Protein AF-A0A416HQ10-F1 (afdb_monomer_lite)

Sequence (194 aa):
MRHQTGGRAPIIKNISVIDAQGNVYEATWPKRARGLVKNGRARFVNETTICLACPPDITEGEFMNVKDILNQTSQKEPVQETAAAGTDAEPDMSYIIRKIDQIMDDSRYIRDALGQLEHAEGDTAMAISNVVENRERTNQCMIALLQKMLEATKPQTKDTGVTKLEIIQNLLSSSDMDDEYKCEILTQVIQRIL

Radius of gyration: 34.07 Å; chains: 1; bounding box: 64×83×87 Å

Foldseek 3Di:
DDDPPPPDDPFDLQAWEAEPVGDTAGRHTPVVQVVCVVVVQWDDPDPRYIYGPDDDPDGPVVPPPPPPVPPPPDDDDDDPPPPPDDDPDDQDPVNVVVVVVVVVVPCVVVVVLVVVCVVDDDPSVVVSVVVVVVVVVVVVVVVVVVVVVVVVPPPPPPPPVVVVVVVLVVVLVPDPDDPVVSVVVVVVVVVVVD

Structure (mmCIF, N/CA/C/O backbone):
data_AF-A0A416HQ10-F1
#
_entry.id   AF-A0A416HQ10-F1
#
loop_
_atom_site.group_PDB
_atom_site.id
_atom_site.type_symbol
_atom_site.label_atom_id
_atom_site.label_alt_id
_atom_site.label_comp_id
_atom_site.label_asym_id
_atom_site.label_entity_id
_atom_site.label_seq_id
_atom_site.pdbx_PDB_ins_code
_atom_site.Cartn_x
_atom_site.Cartn_y
_atom_site.Cartn_z
_atom_site.occupancy
_atom_site.B_iso_or_equiv
_atom_site.auth_seq_id
_atom_site.auth_comp_id
_atom_site.auth_asym_id
_atom_site.auth_atom_id
_atom_site.pdbx_PDB_model_num
ATOM 1 N N . MET A 1 1 ? -12.191 58.114 -27.899 1.00 39.88 1 MET A N 1
ATOM 2 C CA . MET A 1 1 ? -12.257 56.732 -27.378 1.00 39.88 1 MET A CA 1
ATOM 3 C C . MET A 1 1 ? -11.877 55.783 -28.508 1.00 39.88 1 MET A C 1
ATOM 5 O O . MET A 1 1 ? -12.549 55.800 -29.528 1.00 39.88 1 MET A O 1
ATOM 9 N N . ARG A 1 2 ? -10.763 55.046 -28.402 1.00 35.62 2 ARG A N 1
ATOM 10 C CA . ARG A 1 2 ? -10.362 54.031 -29.394 1.00 35.62 2 ARG A CA 1
ATOM 11 C C . ARG A 1 2 ? -10.353 52.672 -28.701 1.00 35.62 2 ARG A C 1
ATOM 13 O O . ARG A 1 2 ? -9.466 52.400 -27.899 1.00 35.62 2 ARG A O 1
ATOM 20 N N . HIS A 1 3 ? -11.362 51.855 -28.986 1.00 40.62 3 HIS A N 1
ATOM 21 C CA . HIS A 1 3 ? -11.390 50.454 -28.587 1.00 40.62 3 HIS A CA 1
ATOM 22 C C . HIS A 1 3 ? -10.394 49.690 -29.461 1.00 40.62 3 HIS A C 1
ATOM 24 O O . HIS A 1 3 ? -10.613 49.522 -30.657 1.00 40.62 3 HIS A O 1
ATOM 30 N N . GLN A 1 4 ? -9.278 49.261 -28.873 1.00 48.88 4 GLN A N 1
ATOM 31 C CA . GLN A 1 4 ? -8.389 48.289 -29.500 1.00 48.88 4 GLN A CA 1
ATOM 32 C C . GLN A 1 4 ? -8.986 46.902 -29.262 1.00 48.88 4 GLN A C 1
ATOM 34 O O . GLN A 1 4 ? -8.818 46.306 -28.200 1.00 48.88 4 GLN A O 1
ATOM 39 N N . THR A 1 5 ? -9.723 46.393 -30.244 1.00 47.44 5 THR A N 1
ATOM 40 C CA . THR A 1 5 ? -10.061 44.972 -30.335 1.00 47.44 5 THR A CA 1
ATOM 41 C C . THR A 1 5 ? -8.783 44.209 -30.663 1.00 47.44 5 THR A C 1
ATOM 43 O O . THR A 1 5 ? -8.404 44.077 -31.825 1.00 47.44 5 THR A O 1
ATOM 46 N N . GLY A 1 6 ? -8.079 43.754 -29.625 1.00 43.66 6 GLY A N 1
ATOM 47 C CA . GLY A 1 6 ? -6.928 42.871 -29.765 1.00 43.66 6 GLY A CA 1
ATOM 48 C C . GLY A 1 6 ? -7.372 41.526 -30.331 1.00 43.66 6 GLY A C 1
ATOM 49 O O . GLY A 1 6 ? -7.834 40.661 -29.588 1.00 43.66 6 GLY A O 1
ATOM 50 N N . GLY A 1 7 ? -7.249 41.360 -31.650 1.00 48.91 7 GLY A N 1
ATOM 51 C CA . GLY A 1 7 ? -7.373 40.070 -32.318 1.00 48.91 7 GLY A CA 1
ATOM 52 C C . GLY A 1 7 ? -6.387 39.090 -31.688 1.00 48.91 7 GLY A C 1
ATOM 53 O O . GLY A 1 7 ? -5.173 39.279 -31.750 1.00 48.91 7 GLY A O 1
ATOM 54 N N . ARG A 1 8 ? -6.912 38.077 -31.000 1.00 56.25 8 ARG A N 1
ATOM 55 C CA . ARG A 1 8 ? -6.111 37.071 -30.305 1.00 56.25 8 ARG A CA 1
ATOM 56 C C . ARG A 1 8 ? -5.427 36.214 -31.368 1.00 56.25 8 ARG A C 1
ATOM 58 O O . ARG A 1 8 ? -6.110 35.488 -32.083 1.00 56.25 8 ARG A O 1
ATOM 65 N N . ALA A 1 9 ? -4.102 36.323 -31.480 1.00 55.91 9 ALA A N 1
ATOM 66 C CA . ALA A 1 9 ? -3.303 35.454 -32.341 1.00 55.91 9 ALA A CA 1
ATOM 67 C C . ALA A 1 9 ? -3.676 33.974 -32.102 1.00 55.91 9 ALA A C 1
ATOM 69 O O . ALA A 1 9 ? -3.983 33.620 -30.952 1.00 55.91 9 ALA A O 1
ATOM 70 N N . PRO A 1 10 ? -3.663 33.116 -33.144 1.00 59.81 10 PRO A N 1
ATOM 71 C CA . PRO A 1 10 ? -3.944 31.696 -32.993 1.00 59.81 10 PRO A CA 1
ATOM 72 C C . PRO A 1 10 ? -3.062 31.131 -31.886 1.00 59.81 10 PRO A C 1
ATOM 74 O O . PRO A 1 10 ? -1.840 31.288 -31.903 1.00 59.81 10 PRO A O 1
ATOM 77 N N . ILE A 1 11 ? -3.681 30.512 -30.885 1.00 65.44 11 ILE A N 1
ATOM 78 C CA . ILE A 1 11 ? -2.917 29.759 -29.900 1.00 65.44 11 ILE A CA 1
ATOM 79 C C . ILE A 1 11 ? -2.324 28.600 -30.707 1.00 65.44 11 ILE A C 1
ATOM 81 O O . ILE A 1 11 ? -3.090 27.859 -31.322 1.00 65.44 11 ILE A O 1
ATOM 85 N N . ILE A 1 12 ? -0.990 28.486 -30.758 1.00 83.06 12 ILE A N 1
ATOM 86 C CA . ILE A 1 12 ? -0.241 27.398 -31.426 1.00 83.06 12 ILE A CA 1
ATOM 87 C C . ILE A 1 12 ? 0.523 26.554 -30.389 1.00 83.06 12 ILE A C 1
ATOM 89 O O . ILE A 1 12 ? 0.984 27.084 -29.373 1.00 83.06 12 ILE A O 1
ATOM 93 N N . LYS A 1 13 ? 0.599 25.232 -30.608 1.00 88.00 13 LYS A N 1
ATOM 94 C CA . LYS A 1 13 ? 1.417 24.306 -29.809 1.00 88.00 13 LYS A CA 1
ATOM 95 C C . LYS A 1 13 ? 2.873 24.522 -30.220 1.00 88.00 13 LYS A C 1
ATOM 97 O O . LYS A 1 13 ? 3.343 23.907 -31.168 1.00 88.00 13 LYS A O 1
ATOM 102 N N . ASN A 1 14 ? 3.552 25.463 -29.574 1.00 90.25 14 ASN A N 1
ATOM 103 C CA . ASN A 1 14 ? 4.909 25.878 -29.943 1.00 90.25 14 ASN A CA 1
ATOM 104 C C . ASN A 1 14 ? 5.935 25.691 -28.818 1.00 90.25 14 ASN A C 1
ATOM 106 O O . ASN A 1 14 ? 7.044 26.206 -28.929 1.00 90.25 14 ASN A O 1
ATOM 110 N N . ILE A 1 15 ? 5.568 24.996 -27.738 1.00 94.12 15 ILE A N 1
ATOM 111 C CA . ILE A 1 15 ? 6.514 24.603 -26.695 1.00 94.12 15 ILE A CA 1
ATOM 112 C C . ILE A 1 15 ? 6.856 23.129 -26.864 1.00 94.12 15 ILE A C 1
ATOM 114 O O . ILE A 1 15 ? 5.985 22.281 -26.682 1.00 94.12 15 ILE A O 1
ATOM 118 N N . SER A 1 16 ? 8.113 22.828 -27.165 1.00 93.88 16 SER A N 1
ATOM 119 C CA . SER A 1 16 ? 8.627 21.462 -27.221 1.00 93.88 16 SER A CA 1
ATOM 120 C C . SER A 1 16 ? 8.664 20.848 -25.823 1.00 93.88 16 SER A C 1
ATOM 122 O O . SER A 1 16 ? 9.021 21.512 -24.844 1.00 93.88 16 SER A O 1
ATOM 124 N N . VAL A 1 17 ? 8.284 19.577 -25.720 1.00 93.81 17 VAL A N 1
ATOM 125 C CA . VAL A 1 17 ? 8.272 18.832 -24.459 1.00 93.81 17 VAL A CA 1
ATOM 126 C C . VAL A 1 17 ? 9.245 17.673 -24.590 1.00 93.81 17 VAL A C 1
ATOM 128 O O . VAL A 1 17 ? 9.123 16.870 -25.509 1.00 93.81 17 VAL A O 1
ATOM 131 N N . ILE A 1 18 ? 10.211 17.612 -23.681 1.00 93.31 18 ILE A N 1
ATOM 132 C CA . ILE A 1 18 ? 11.201 16.538 -23.606 1.00 93.31 18 ILE A CA 1
ATOM 133 C C . ILE A 1 18 ? 11.244 15.951 -22.196 1.00 93.31 18 ILE A C 1
ATOM 135 O O . ILE A 1 18 ? 10.658 16.509 -21.267 1.00 93.31 18 ILE A O 1
ATOM 139 N N . ASP A 1 19 ? 11.961 14.856 -22.003 1.00 91.81 19 ASP A N 1
ATOM 140 C CA . ASP A 1 19 ? 12.306 14.342 -20.676 1.00 91.81 19 ASP A CA 1
ATOM 141 C C . ASP A 1 19 ? 13.818 14.373 -20.414 1.00 91.81 19 ASP A C 1
ATOM 143 O O . ASP A 1 19 ? 14.579 15.002 -21.151 1.00 91.81 19 ASP A O 1
ATOM 147 N N . ALA A 1 20 ? 14.248 13.787 -19.294 1.00 86.62 20 ALA A N 1
ATOM 148 C CA . ALA A 1 20 ? 15.655 13.747 -18.908 1.00 86.62 20 ALA A CA 1
ATOM 149 C C . ALA A 1 20 ? 16.486 12.759 -19.748 1.00 86.62 20 ALA A C 1
ATOM 151 O O . ALA A 1 20 ? 17.704 12.908 -19.803 1.00 86.62 20 ALA A O 1
ATOM 152 N N . GLN A 1 21 ? 15.842 11.780 -20.390 1.00 83.88 21 GLN A N 1
ATOM 153 C CA . GLN A 1 21 ? 16.472 10.802 -21.282 1.00 83.88 21 GLN A CA 1
ATOM 154 C C . GLN A 1 21 ? 16.580 11.327 -22.723 1.00 83.88 21 GLN A C 1
ATOM 156 O O . GLN A 1 21 ? 17.288 10.748 -23.540 1.00 83.88 21 GLN A O 1
ATOM 161 N N . GLY A 1 22 ? 15.923 12.452 -23.020 1.00 82.62 22 GLY A N 1
ATOM 162 C CA . GLY A 1 22 ? 15.931 13.093 -24.329 1.00 82.62 22 GLY A CA 1
ATOM 163 C C . GLY A 1 22 ? 14.786 12.651 -25.239 1.00 82.62 22 GLY A C 1
ATOM 164 O O . GLY A 1 22 ? 14.792 13.024 -26.412 1.00 82.62 22 GLY A O 1
ATOM 165 N N . ASN A 1 23 ? 13.793 11.909 -24.731 1.00 87.12 23 ASN A N 1
ATOM 166 C CA . ASN A 1 23 ? 12.621 11.557 -25.530 1.00 87.12 23 ASN A CA 1
ATOM 167 C C . ASN A 1 23 ? 11.785 12.810 -25.797 1.00 87.12 23 ASN A C 1
ATOM 169 O O . ASN A 1 23 ? 11.590 13.647 -24.910 1.00 87.12 23 ASN A O 1
ATOM 173 N N . VAL A 1 24 ? 11.296 12.936 -27.030 1.00 89.38 24 VAL A N 1
ATOM 174 C CA . VAL A 1 24 ? 10.515 14.087 -27.492 1.00 89.38 24 VAL A CA 1
ATOM 175 C C . VAL A 1 24 ? 9.038 13.714 -27.532 1.00 89.38 24 VAL A C 1
ATOM 177 O O . VAL A 1 24 ? 8.657 12.711 -28.127 1.00 89.38 24 VAL A O 1
ATOM 180 N N . TYR A 1 25 ? 8.212 14.558 -26.924 1.00 89.88 25 TYR A N 1
ATOM 181 C CA . TYR A 1 25 ? 6.761 14.404 -26.849 1.00 89.88 25 TYR A CA 1
ATOM 182 C C . TYR A 1 25 ? 6.056 15.431 -27.737 1.00 89.88 25 TYR A C 1
ATOM 184 O O . TYR A 1 25 ? 6.679 16.338 -28.301 1.00 89.88 25 TYR A O 1
ATOM 192 N N . GLU A 1 26 ? 4.729 15.324 -27.825 1.00 88.75 26 GLU A N 1
ATOM 193 C CA . GLU A 1 26 ? 3.927 16.305 -28.546 1.00 88.75 26 GLU A CA 1
ATOM 194 C C . GLU A 1 26 ? 4.128 17.717 -27.967 1.00 88.75 26 GLU A C 1
ATOM 196 O O . GLU A 1 26 ? 4.077 17.947 -26.751 1.00 88.75 26 GLU A O 1
ATOM 201 N N . ALA A 1 27 ? 4.331 18.691 -28.858 1.00 91.62 27 ALA A N 1
ATOM 202 C CA . ALA A 1 27 ? 4.428 20.086 -28.465 1.00 91.62 27 ALA A CA 1
ATOM 203 C C . ALA A 1 27 ? 3.171 20.523 -27.695 1.00 91.62 27 ALA A C 1
ATOM 205 O O . ALA A 1 27 ? 2.041 20.138 -27.998 1.00 91.62 27 ALA A O 1
ATOM 206 N N . THR A 1 28 ? 3.349 21.375 -26.689 1.00 93.50 28 THR A N 1
ATOM 207 C CA . THR A 1 28 ? 2.267 21.824 -25.815 1.00 93.50 28 THR A CA 1
ATOM 208 C C . THR A 1 28 ? 2.001 23.321 -25.931 1.00 93.50 28 THR A C 1
ATOM 210 O O . THR A 1 28 ? 2.737 24.091 -26.551 1.00 93.50 28 THR A O 1
ATOM 213 N N . TRP A 1 29 ? 0.899 23.756 -25.325 1.00 94.19 29 TRP A N 1
ATOM 214 C CA . TRP A 1 29 ? 0.494 25.157 -25.305 1.00 94.19 29 TRP A CA 1
ATOM 215 C C . TRP A 1 29 ? 1.325 25.959 -24.287 1.00 94.19 29 TRP A C 1
ATOM 217 O O . TRP A 1 29 ? 1.453 25.512 -23.142 1.00 94.19 29 TRP A O 1
ATOM 227 N N . PRO A 1 30 ? 1.759 27.199 -24.590 1.00 92.12 30 PRO A N 1
ATOM 228 C CA . PRO A 1 30 ? 2.532 28.038 -23.662 1.00 92.12 30 PRO A CA 1
ATOM 229 C C . PRO A 1 30 ? 1.929 28.197 -22.265 1.00 92.12 30 PRO A C 1
ATOM 231 O O . PRO A 1 30 ? 2.638 28.204 -21.259 1.00 92.12 30 PRO A O 1
ATOM 234 N N . LYS A 1 31 ? 0.597 28.313 -22.179 1.00 92.94 31 LYS A N 1
ATOM 235 C CA . LYS A 1 31 ? -0.106 28.403 -20.891 1.00 92.94 31 LYS A CA 1
ATOM 236 C C . LYS A 1 31 ? 0.019 27.114 -20.076 1.00 92.94 31 LYS A C 1
ATOM 238 O O . LYS A 1 31 ? 0.224 27.189 -18.868 1.00 92.94 31 LYS A O 1
ATOM 243 N N . ARG A 1 32 ? -0.086 25.954 -20.732 1.00 92.12 32 ARG A N 1
ATOM 244 C CA . ARG A 1 32 ? 0.044 24.640 -20.093 1.00 92.12 32 ARG A CA 1
ATOM 245 C C . ARG A 1 32 ? 1.483 24.394 -19.654 1.00 92.12 32 ARG A C 1
ATOM 247 O O . ARG A 1 32 ? 1.677 23.986 -18.518 1.00 92.12 32 ARG A O 1
ATOM 254 N N . ALA A 1 33 ? 2.466 24.733 -20.489 1.00 94.19 33 ALA A N 1
ATOM 255 C CA . ALA A 1 33 ? 3.884 24.647 -20.143 1.00 94.19 33 ALA A CA 1
ATOM 256 C C . ALA A 1 33 ? 4.213 25.424 -18.859 1.00 94.19 33 ALA A C 1
ATOM 258 O O . ALA A 1 33 ? 4.758 24.860 -17.914 1.00 94.19 33 ALA A O 1
ATOM 259 N N . ARG A 1 34 ? 3.777 26.688 -18.765 1.00 93.81 34 ARG A N 1
ATOM 260 C CA . ARG A 1 34 ? 3.932 27.485 -17.535 1.00 93.81 34 ARG A CA 1
ATOM 261 C C . ARG A 1 34 ? 3.239 26.854 -16.327 1.00 93.81 34 ARG A C 1
ATOM 263 O O . ARG A 1 34 ? 3.794 26.884 -15.235 1.00 93.81 34 ARG A O 1
ATOM 270 N N . GLY A 1 35 ? 2.049 26.282 -16.513 1.00 95.69 35 GLY A N 1
ATOM 271 C CA . GLY A 1 35 ? 1.333 25.571 -15.449 1.00 95.69 35 GLY A CA 1
ATOM 272 C C . GLY A 1 35 ? 2.078 24.327 -14.956 1.00 95.69 35 GLY A C 1
ATOM 273 O O . GLY A 1 35 ? 2.163 24.104 -13.753 1.00 95.69 35 GLY A O 1
ATOM 274 N N . LEU A 1 36 ? 2.665 23.552 -15.872 1.00 95.25 36 LEU A N 1
ATOM 275 C CA . LEU A 1 36 ? 3.475 22.379 -15.537 1.00 95.25 36 LEU A CA 1
ATOM 276 C C . LEU A 1 36 ? 4.723 22.767 -14.742 1.00 95.25 36 LEU A C 1
ATOM 278 O O . LEU A 1 36 ? 5.017 22.118 -13.741 1.00 95.25 36 LEU A O 1
ATOM 282 N N . VAL A 1 37 ? 5.402 23.850 -15.133 1.00 94.81 37 VAL A N 1
ATOM 283 C CA . VAL A 1 37 ? 6.580 24.346 -14.406 1.00 94.81 37 VAL A CA 1
ATOM 284 C C . VAL A 1 37 ? 6.203 24.905 -13.036 1.00 94.81 37 VAL A C 1
ATOM 286 O O . VAL A 1 37 ? 6.833 24.559 -12.043 1.00 94.81 37 VAL A O 1
ATOM 289 N N . LYS A 1 38 ? 5.128 25.700 -12.945 1.00 95.50 38 LYS A N 1
ATOM 290 C CA . LYS A 1 38 ? 4.647 26.247 -11.665 1.00 95.50 38 LYS A CA 1
ATOM 291 C C . LYS A 1 38 ? 4.311 25.149 -10.651 1.00 95.50 38 LYS A C 1
ATOM 293 O O . LYS A 1 38 ? 4.570 25.318 -9.467 1.00 95.50 38 LYS A O 1
ATOM 298 N N . ASN A 1 39 ? 3.752 24.036 -11.119 1.00 94.38 39 ASN A N 1
ATOM 299 C CA . ASN A 1 39 ? 3.379 22.904 -10.273 1.00 94.38 39 ASN A CA 1
ATOM 300 C C . ASN A 1 39 ? 4.535 21.908 -10.054 1.00 94.38 39 ASN A C 1
ATOM 302 O O . ASN A 1 39 ? 4.289 20.807 -9.573 1.00 94.38 39 ASN A O 1
ATOM 306 N N . GLY A 1 40 ? 5.770 22.243 -10.453 1.00 92.31 40 GLY A N 1
ATOM 307 C CA . GLY A 1 40 ? 6.955 21.400 -10.247 1.00 92.31 40 GLY A CA 1
ATOM 308 C C . GLY A 1 40 ? 7.012 20.135 -11.109 1.00 92.31 40 GLY A C 1
ATOM 309 O O . GLY A 1 40 ? 7.871 19.286 -10.904 1.00 92.31 40 GLY A O 1
ATOM 310 N N . ARG A 1 41 ? 6.115 19.990 -12.090 1.00 93.62 41 ARG A N 1
ATOM 311 C CA . ARG A 1 41 ? 6.026 18.799 -12.955 1.00 93.62 41 ARG A CA 1
ATOM 312 C C . ARG A 1 41 ? 6.954 18.866 -14.168 1.00 93.62 41 ARG A C 1
ATOM 314 O O . ARG A 1 41 ? 7.136 17.865 -14.857 1.00 93.62 41 ARG A O 1
ATOM 321 N N . ALA A 1 42 ? 7.513 20.038 -14.450 1.00 95.38 42 ALA A N 1
ATOM 322 C CA . ALA A 1 42 ? 8.467 20.271 -15.525 1.00 95.38 42 ALA A CA 1
ATOM 323 C C . ALA A 1 42 ? 9.426 21.415 -15.162 1.00 95.38 42 ALA A C 1
ATOM 325 O O . ALA A 1 42 ? 9.161 22.187 -14.243 1.00 95.38 42 ALA A O 1
ATOM 326 N N . ARG A 1 43 ? 10.506 21.574 -15.928 1.00 95.69 43 ARG A N 1
ATOM 327 C CA . ARG A 1 43 ? 11.430 22.719 -15.864 1.00 95.69 43 ARG A CA 1
ATOM 328 C C . ARG A 1 43 ? 11.648 23.304 -17.255 1.00 95.69 43 ARG A C 1
ATOM 330 O O . ARG A 1 43 ? 11.698 22.548 -18.220 1.00 95.69 43 ARG A O 1
ATOM 337 N N . PHE A 1 44 ? 11.779 24.625 -17.377 1.00 95.69 44 PHE A N 1
ATOM 338 C CA . PHE A 1 44 ? 12.202 25.229 -18.644 1.00 95.69 44 PHE A CA 1
ATOM 339 C C . PHE A 1 44 ? 13.672 24.899 -18.893 1.00 95.69 44 PHE A C 1
ATOM 341 O O . PHE A 1 44 ? 14.514 25.139 -18.032 1.00 95.69 44 PHE A O 1
ATOM 348 N N . VAL A 1 45 ? 13.958 24.335 -20.064 1.00 93.19 45 VAL A N 1
ATOM 349 C CA . VAL A 1 45 ? 15.331 24.131 -20.551 1.00 93.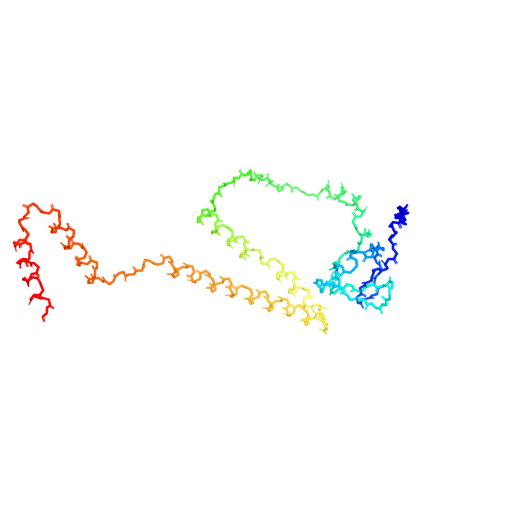19 45 VAL A CA 1
ATOM 350 C C . VAL A 1 45 ? 15.782 25.364 -21.328 1.00 93.19 45 VAL A C 1
ATOM 352 O O . VAL A 1 45 ? 16.931 25.780 -21.238 1.00 93.19 45 VAL A O 1
ATOM 355 N N . ASN A 1 46 ? 14.852 25.974 -22.061 1.00 91.25 46 ASN A N 1
ATOM 356 C CA . ASN A 1 46 ? 15.000 27.258 -22.735 1.00 91.25 46 ASN A CA 1
ATOM 357 C C . ASN A 1 46 ? 13.605 27.887 -22.934 1.00 91.25 46 ASN A C 1
ATOM 359 O O . ASN A 1 46 ? 12.605 27.373 -22.428 1.00 91.25 46 ASN A O 1
ATOM 363 N N . GLU A 1 47 ? 13.522 29.000 -23.663 1.00 89.19 47 GLU A N 1
ATOM 364 C CA . GLU A 1 47 ? 12.283 29.774 -23.839 1.00 89.19 47 GLU A CA 1
ATOM 365 C C . GLU A 1 47 ? 11.151 29.004 -24.541 1.00 89.19 47 GLU A C 1
ATOM 367 O O . GLU A 1 47 ? 9.973 29.297 -24.323 1.00 89.19 47 GLU A O 1
ATOM 372 N N . THR A 1 48 ? 11.488 27.999 -25.354 1.00 91.50 48 THR A N 1
ATOM 373 C CA . THR A 1 48 ? 10.535 27.230 -26.168 1.00 91.50 48 THR A CA 1
ATOM 374 C C . THR A 1 48 ? 10.505 25.742 -25.830 1.00 91.50 48 THR A C 1
ATOM 376 O O . THR A 1 48 ? 9.812 24.987 -26.504 1.00 91.50 48 THR A O 1
ATOM 379 N N . THR A 1 49 ? 11.203 25.302 -24.778 1.00 93.75 49 THR A N 1
ATOM 380 C CA . THR A 1 49 ? 11.335 23.878 -24.433 1.00 93.75 49 THR A CA 1
ATOM 381 C C . THR A 1 49 ? 11.218 23.648 -22.933 1.00 93.75 49 THR A C 1
ATOM 383 O O . THR A 1 49 ? 11.908 24.286 -22.132 1.00 93.75 49 THR A O 1
ATOM 386 N N . ILE A 1 50 ? 10.382 22.684 -22.550 1.00 96.62 50 ILE A N 1
ATOM 387 C CA . ILE A 1 50 ? 10.279 22.189 -21.175 1.00 96.62 50 ILE A CA 1
ATOM 388 C C . ILE A 1 50 ? 10.738 20.735 -21.077 1.00 96.62 50 ILE A C 1
ATOM 390 O O . ILE A 1 50 ? 10.509 19.947 -21.988 1.00 96.62 50 ILE A O 1
ATOM 394 N N . CYS A 1 51 ? 11.337 20.380 -19.942 1.00 94.88 51 CYS A N 1
ATOM 395 C CA . CYS A 1 51 ? 11.701 19.015 -19.584 1.00 94.88 51 CYS A CA 1
ATOM 396 C C . CYS A 1 51 ? 10.805 18.511 -18.444 1.00 94.88 51 CYS A C 1
ATOM 398 O O . CYS A 1 51 ? 10.713 19.174 -17.406 1.00 94.88 51 CYS A O 1
ATOM 400 N N . LEU A 1 52 ? 10.138 17.370 -18.625 1.00 94.44 52 LEU A N 1
ATOM 401 C CA . LEU A 1 52 ? 9.297 16.737 -17.607 1.00 94.44 52 LEU A CA 1
ATOM 402 C C . LEU A 1 52 ? 10.146 16.222 -16.435 1.00 94.44 52 LEU A C 1
ATOM 404 O O . LEU A 1 52 ? 11.235 15.683 -16.622 1.00 94.44 52 LEU A O 1
ATOM 408 N N . ALA A 1 53 ? 9.649 16.413 -15.210 1.00 88.75 53 ALA A N 1
ATOM 409 C CA . ALA A 1 53 ? 10.296 15.911 -13.994 1.00 88.75 53 ALA A CA 1
ATOM 410 C C . ALA A 1 53 ? 9.982 14.427 -13.743 1.00 88.75 53 ALA A C 1
ATOM 412 O O . ALA A 1 53 ? 10.818 13.700 -13.222 1.00 88.75 53 ALA A O 1
ATOM 413 N N . CYS A 1 54 ? 8.787 13.993 -14.142 1.00 82.81 54 CYS A N 1
ATOM 414 C CA . CYS A 1 54 ? 8.346 12.605 -14.120 1.00 82.81 54 CYS A CA 1
ATOM 415 C C . CYS A 1 54 ? 7.732 12.311 -15.499 1.00 82.81 54 CYS A C 1
ATOM 417 O O . CYS A 1 54 ? 6.579 12.695 -15.736 1.00 82.81 54 CYS A O 1
ATOM 419 N N . PRO A 1 55 ? 8.532 11.805 -16.456 1.00 77.06 55 PRO A N 1
ATOM 420 C CA . PRO A 1 55 ? 8.020 11.384 -17.754 1.00 77.06 55 PRO A CA 1
ATOM 421 C C . PRO A 1 55 ? 7.078 10.180 -17.599 1.00 77.06 55 PRO A C 1
ATOM 423 O O . PRO A 1 55 ? 7.229 9.420 -16.646 1.00 77.06 55 PRO A O 1
ATOM 426 N N . PRO A 1 56 ? 6.079 10.026 -18.483 1.00 71.94 56 PRO A N 1
ATOM 427 C CA . PRO A 1 56 ? 5.258 8.820 -18.513 1.00 71.94 56 PRO A CA 1
ATOM 428 C C . PRO A 1 56 ? 6.120 7.598 -18.872 1.00 71.94 56 PRO A C 1
ATOM 430 O O . PRO A 1 56 ? 7.006 7.706 -19.714 1.00 71.94 56 PRO A O 1
ATOM 433 N N . ASP A 1 57 ? 5.827 6.443 -18.270 1.00 69.56 57 ASP A N 1
ATOM 434 C CA . ASP A 1 57 ? 6.607 5.203 -18.448 1.00 69.56 57 ASP A CA 1
ATOM 435 C C . ASP A 1 57 ? 6.572 4.648 -19.885 1.00 69.56 57 ASP A C 1
ATOM 437 O O . ASP A 1 57 ? 7.380 3.796 -20.242 1.00 69.56 57 ASP A O 1
ATOM 441 N N . ILE A 1 58 ? 5.626 5.111 -20.710 1.00 62.59 58 ILE A N 1
ATOM 442 C CA . ILE A 1 58 ? 5.356 4.602 -22.057 1.00 62.59 58 ILE A CA 1
ATOM 443 C C . ILE A 1 58 ? 5.088 5.780 -23.001 1.00 62.59 58 ILE A C 1
ATOM 445 O O . ILE A 1 58 ? 4.327 6.697 -22.675 1.00 62.59 58 ILE A O 1
ATOM 449 N N . THR A 1 59 ? 5.700 5.756 -24.187 1.00 64.12 59 THR A N 1
ATOM 450 C CA . THR A 1 59 ? 5.506 6.786 -25.220 1.00 64.12 59 THR A CA 1
ATOM 451 C C . THR A 1 59 ? 4.245 6.521 -26.053 1.00 64.12 59 THR A C 1
ATOM 4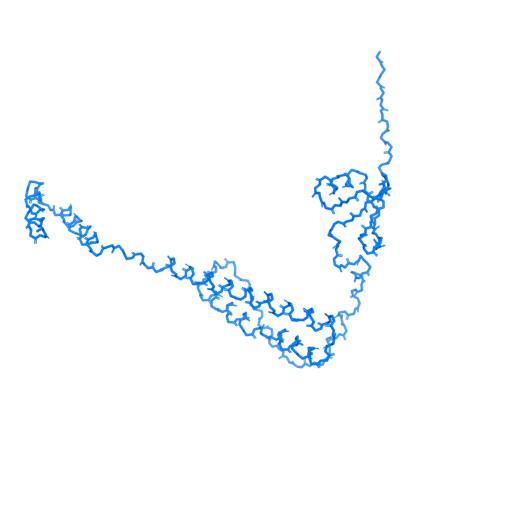53 O O . THR A 1 59 ? 3.791 5.388 -26.202 1.00 64.12 59 THR A O 1
ATOM 456 N N . GLU A 1 60 ? 3.656 7.573 -26.628 1.00 60.12 60 GLU A N 1
ATOM 457 C CA . GLU A 1 60 ? 2.347 7.525 -27.310 1.00 60.12 60 GLU A CA 1
ATOM 458 C C . GLU A 1 60 ? 2.295 6.571 -28.529 1.00 60.12 60 GLU A C 1
ATOM 460 O O . GLU A 1 60 ? 1.210 6.226 -28.997 1.00 60.12 60 GLU A O 1
ATOM 465 N N . GLY A 1 61 ? 3.450 6.105 -29.026 1.00 56.19 61 GLY A N 1
ATOM 466 C CA . GLY A 1 61 ? 3.557 5.148 -30.133 1.00 56.19 61 GLY A CA 1
ATOM 467 C C . GLY A 1 61 ? 3.236 3.694 -29.768 1.00 56.19 61 GLY A C 1
ATOM 468 O O . GLY A 1 61 ? 2.863 2.921 -30.648 1.00 56.19 61 GLY A O 1
ATOM 469 N N . GLU A 1 62 ? 3.321 3.313 -28.491 1.00 57.09 62 GLU A N 1
ATOM 470 C CA . GLU A 1 62 ? 3.084 1.925 -28.055 1.00 57.09 62 GLU A CA 1
ATOM 471 C C . GLU A 1 62 ? 1.589 1.611 -27.849 1.00 57.09 62 GLU A C 1
ATOM 473 O O . GLU A 1 62 ? 1.184 0.452 -27.843 1.00 57.09 62 GLU A O 1
ATOM 478 N N . PHE A 1 63 ? 0.733 2.638 -27.776 1.00 53.34 63 PHE A N 1
ATOM 479 C CA . PHE A 1 63 ? -0.707 2.498 -27.518 1.00 53.34 63 PHE A CA 1
ATOM 480 C C . PHE A 1 63 ? -1.565 2.113 -28.739 1.00 53.34 63 PHE A C 1
ATOM 482 O O . PHE A 1 63 ? -2.764 1.886 -28.582 1.00 53.34 63 PHE A O 1
ATOM 489 N N . MET A 1 64 ? -1.004 2.032 -29.952 1.00 48.66 64 MET A N 1
ATOM 490 C CA . MET A 1 64 ? -1.797 1.815 -31.178 1.00 48.66 64 MET A CA 1
ATOM 491 C C . MET A 1 64 ? -1.673 0.428 -31.822 1.00 48.66 64 MET A C 1
ATOM 493 O O . MET A 1 64 ? -2.316 0.195 -32.848 1.00 48.66 64 MET A O 1
ATOM 497 N N . ASN A 1 65 ? -0.949 -0.533 -31.237 1.00 49.56 65 ASN A N 1
ATOM 498 C CA . ASN A 1 65 ? -0.968 -1.909 -31.750 1.00 49.56 65 ASN A CA 1
ATOM 499 C C . ASN A 1 65 ? -2.030 -2.778 -31.049 1.00 49.56 65 ASN A C 1
ATOM 501 O O . ASN A 1 65 ? -1.737 -3.752 -30.366 1.00 49.56 65 ASN A O 1
ATOM 505 N N . VAL A 1 66 ? -3.304 -2.431 -31.251 1.00 48.47 66 VAL A N 1
ATOM 506 C CA . VAL A 1 66 ? -4.468 -3.220 -30.790 1.00 48.47 66 VAL A CA 1
ATOM 507 C C . VAL A 1 66 ? -4.706 -4.459 -31.687 1.00 48.47 66 VAL A C 1
ATOM 509 O O . VAL A 1 66 ? -5.740 -5.113 -31.589 1.00 48.47 66 VAL A O 1
ATOM 512 N N . LYS A 1 67 ? -3.777 -4.806 -32.593 1.00 45.81 67 LYS A N 1
ATOM 513 C CA . LYS A 1 67 ? -3.934 -5.939 -33.524 1.00 45.81 67 LYS A CA 1
ATOM 514 C C . LYS A 1 67 ? -3.370 -7.271 -33.026 1.00 45.81 67 LYS A C 1
ATOM 516 O O . LYS A 1 67 ? -3.756 -8.293 -33.584 1.00 45.81 67 LYS A O 1
ATOM 521 N N . ASP A 1 68 ? -2.586 -7.292 -31.949 1.00 47.59 68 ASP A N 1
ATOM 522 C CA . ASP A 1 68 ? -1.938 -8.532 -31.490 1.00 47.59 68 ASP A CA 1
ATOM 523 C C . ASP A 1 68 ? -2.625 -9.224 -30.294 1.00 47.59 68 ASP A C 1
ATOM 525 O O . ASP A 1 68 ? -2.272 -10.349 -29.950 1.00 47.59 68 ASP A O 1
ATOM 529 N N . ILE A 1 69 ? -3.672 -8.630 -29.701 1.00 45.09 69 ILE A N 1
ATOM 530 C CA . ILE A 1 69 ? -4.404 -9.240 -28.565 1.00 45.09 69 ILE A CA 1
ATOM 531 C C . ILE A 1 69 ? -5.480 -10.249 -29.029 1.00 45.09 69 ILE A C 1
ATOM 533 O O . ILE A 1 69 ? -5.928 -11.090 -28.254 1.00 45.09 69 ILE A O 1
ATOM 537 N N . LEU A 1 70 ? -5.870 -10.236 -30.310 1.00 39.84 70 LEU A N 1
ATOM 538 C CA . LEU A 1 70 ? -7.004 -11.026 -30.817 1.00 39.84 70 LEU A CA 1
ATOM 539 C C . LEU A 1 70 ? -6.650 -12.424 -31.362 1.00 39.84 70 LEU A C 1
ATOM 541 O O . LEU A 1 70 ? -7.561 -13.172 -31.696 1.00 39.84 70 LEU A O 1
ATOM 545 N N . ASN A 1 71 ? -5.366 -12.805 -31.427 1.00 39.03 71 ASN A N 1
ATOM 546 C CA . ASN A 1 71 ? -4.936 -14.056 -32.080 1.00 39.03 71 ASN A CA 1
ATOM 547 C C . ASN A 1 71 ? -4.273 -15.110 -31.169 1.00 39.03 71 ASN A C 1
ATOM 549 O O . ASN A 1 71 ? -3.841 -16.143 -31.674 1.00 39.03 71 ASN A O 1
ATOM 553 N N . GLN A 1 72 ? -4.224 -14.920 -29.845 1.00 39.00 72 GLN A N 1
ATOM 554 C CA . GLN A 1 72 ? -3.761 -15.964 -28.904 1.00 39.00 72 GLN A CA 1
ATOM 555 C C . GLN A 1 72 ? -4.890 -16.652 -28.119 1.00 39.00 72 GLN A C 1
ATOM 557 O O . GLN A 1 72 ? -4.638 -17.389 -27.171 1.00 39.00 72 GLN A O 1
ATOM 562 N N . THR A 1 73 ? -6.144 -16.500 -28.550 1.00 38.91 73 THR A N 1
ATOM 563 C CA . THR A 1 73 ? -7.273 -17.338 -28.110 1.00 38.91 73 THR A CA 1
ATOM 564 C C . THR A 1 73 ? -7.475 -18.494 -29.087 1.00 38.91 73 THR A C 1
ATOM 566 O O . THR A 1 73 ? -8.466 -18.591 -29.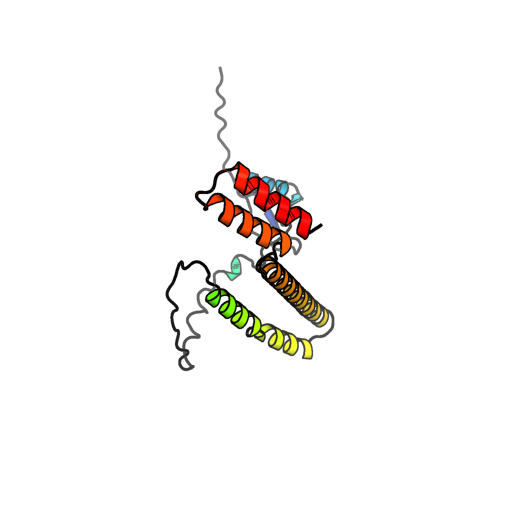802 1.00 38.91 73 THR A O 1
ATOM 569 N N . SER A 1 74 ? -6.504 -19.398 -29.157 1.00 47.38 74 SER A N 1
ATOM 570 C CA . SER A 1 74 ? -6.741 -20.752 -29.653 1.00 47.38 74 SER A CA 1
ATOM 571 C C . SER A 1 74 ? -5.677 -21.673 -29.079 1.00 47.38 74 SER A C 1
ATOM 573 O O . SER A 1 74 ? -4.505 -21.561 -29.414 1.00 47.38 74 SER A O 1
ATOM 575 N N . GLN A 1 75 ? -6.144 -22.610 -28.253 1.00 43.41 75 GLN A N 1
ATOM 576 C CA . GLN A 1 75 ? -5.438 -23.769 -27.695 1.00 43.41 75 GLN A CA 1
ATOM 577 C C . GLN A 1 75 ? -4.836 -23.624 -26.285 1.00 43.41 75 GLN A C 1
ATOM 579 O O . GLN A 1 75 ? -3.626 -23.705 -26.095 1.00 43.41 75 GLN A O 1
ATOM 584 N N . LYS A 1 76 ? -5.709 -23.565 -25.267 1.00 33.44 76 LYS A N 1
ATOM 585 C CA . LYS A 1 76 ? -5.807 -24.621 -24.232 1.00 33.44 76 LYS A CA 1
ATOM 586 C C . LYS A 1 76 ? -7.078 -24.467 -23.378 1.00 33.44 76 LYS A C 1
ATOM 588 O O . LYS A 1 76 ? -7.606 -23.376 -23.226 1.00 33.44 76 LYS A O 1
ATOM 593 N N . GLU A 1 77 ? -7.558 -25.618 -22.921 1.00 31.89 77 GLU A N 1
ATOM 594 C CA . GLU A 1 77 ? -8.847 -25.976 -22.300 1.00 31.89 77 GLU A CA 1
ATOM 595 C C . GLU A 1 77 ? -9.209 -25.266 -20.963 1.00 31.89 77 GLU A C 1
ATOM 597 O O . GLU A 1 77 ? -8.384 -24.533 -20.421 1.00 31.89 77 GLU A O 1
ATOM 602 N N . PRO A 1 78 ? -10.460 -25.403 -20.456 1.00 34.72 78 PRO A N 1
ATOM 603 C CA . PRO A 1 78 ? -11.248 -24.308 -19.903 1.00 34.72 78 PRO A CA 1
ATOM 604 C C . PRO A 1 78 ? -10.881 -23.991 -18.455 1.00 34.72 78 PRO A C 1
ATOM 606 O O . PRO A 1 78 ? -11.001 -24.827 -17.561 1.00 34.72 78 PRO A O 1
ATOM 609 N N . VAL A 1 79 ? -10.539 -22.734 -18.196 1.00 32.25 79 VAL A N 1
ATOM 610 C CA . VAL A 1 79 ? -10.681 -22.177 -16.853 1.00 32.25 79 VAL A CA 1
ATOM 611 C C . VAL A 1 79 ? -12.115 -21.683 -16.765 1.00 32.25 79 VAL A C 1
ATOM 613 O O . VAL A 1 79 ? -12.515 -20.796 -17.515 1.00 32.25 79 VAL A O 1
ATOM 616 N N . GLN A 1 80 ? -12.907 -22.310 -15.896 1.00 36.94 80 GLN A N 1
ATOM 617 C CA . GLN A 1 80 ? -14.216 -21.806 -15.507 1.00 36.94 80 GLN A CA 1
ATOM 618 C C . GLN A 1 80 ? -14.045 -20.385 -14.979 1.00 36.94 80 GLN A C 1
ATOM 620 O O . GLN A 1 80 ? -13.643 -20.151 -13.841 1.00 36.94 80 GLN A O 1
ATOM 625 N N . GLU A 1 81 ? -14.357 -19.434 -15.842 1.00 36.25 81 GLU A N 1
ATOM 626 C CA . GLU A 1 81 ? -14.611 -18.060 -15.483 1.00 36.25 81 GLU A CA 1
ATOM 627 C C . GLU A 1 81 ? -15.948 -18.044 -14.736 1.00 36.25 81 GLU A C 1
ATOM 629 O O . GLU A 1 81 ? -17.019 -17.822 -15.299 1.00 36.25 81 GLU A O 1
ATOM 634 N N . THR A 1 82 ? -15.913 -18.336 -13.435 1.00 32.78 82 THR A N 1
ATOM 635 C CA . THR A 1 82 ? -16.963 -17.836 -12.553 1.00 32.78 82 THR A CA 1
ATOM 636 C C . THR A 1 82 ? -16.802 -16.329 -12.501 1.00 32.78 82 THR A C 1
ATOM 638 O O . THR A 1 82 ? -16.039 -15.789 -11.700 1.00 32.78 82 THR A O 1
ATOM 641 N N . ALA A 1 83 ? -17.533 -15.666 -13.393 1.00 45.19 83 ALA A N 1
ATOM 642 C CA . ALA A 1 83 ? -17.971 -14.299 -13.229 1.00 45.19 83 ALA A CA 1
ATOM 643 C C . ALA A 1 83 ? -18.531 -14.142 -11.807 1.00 45.19 83 ALA A C 1
ATOM 645 O O . ALA A 1 83 ? -19.648 -14.568 -11.511 1.00 45.19 83 ALA A O 1
ATOM 646 N N . ALA A 1 84 ? -17.752 -13.550 -10.903 1.00 33.94 84 ALA A N 1
ATOM 647 C CA . ALA A 1 84 ? -18.315 -13.000 -9.685 1.00 33.94 84 ALA A CA 1
ATOM 648 C C . ALA A 1 84 ? -18.930 -11.656 -10.070 1.00 33.94 84 ALA A C 1
ATOM 650 O O . ALA A 1 84 ? -18.246 -10.639 -10.188 1.00 33.94 84 ALA A O 1
ATOM 651 N N . ALA A 1 85 ? -20.231 -11.726 -10.343 1.00 35.59 85 ALA A N 1
ATOM 652 C CA . ALA A 1 85 ? -21.147 -10.606 -10.397 1.00 35.59 85 ALA A CA 1
ATOM 653 C C . ALA A 1 85 ? -20.835 -9.575 -9.304 1.00 35.59 85 ALA A C 1
ATOM 655 O O . ALA A 1 85 ? -20.433 -9.921 -8.190 1.00 35.59 85 ALA A O 1
ATOM 656 N N . GLY A 1 86 ? -21.033 -8.304 -9.645 1.00 49.94 8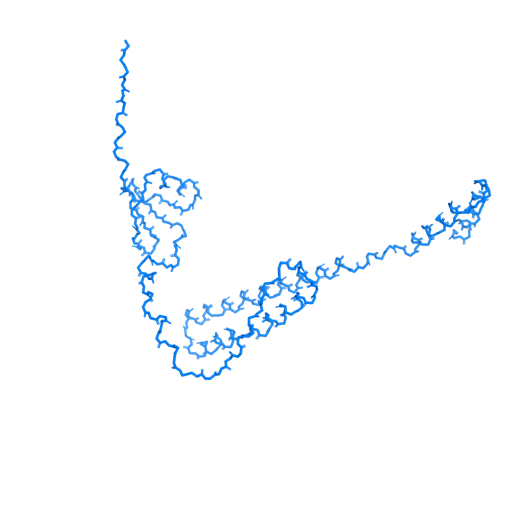6 GLY A N 1
ATOM 657 C CA . GLY A 1 86 ? -20.867 -7.204 -8.715 1.00 49.94 86 GLY A CA 1
ATOM 658 C C . GLY A 1 86 ? -21.682 -7.397 -7.442 1.00 49.94 86 GLY A C 1
ATOM 659 O O . GLY A 1 86 ? -22.822 -7.852 -7.469 1.00 49.94 86 GLY A O 1
ATOM 660 N N . THR A 1 87 ? -21.100 -6.955 -6.339 1.00 39.44 87 THR A N 1
ATOM 661 C CA . THR A 1 87 ? -21.861 -6.478 -5.195 1.00 39.44 87 THR A CA 1
ATOM 662 C C . THR A 1 87 ? -21.145 -5.241 -4.681 1.00 39.44 87 THR A C 1
ATOM 664 O O . THR A 1 87 ? -20.013 -5.345 -4.212 1.00 39.44 87 THR A O 1
ATOM 667 N N . ASP A 1 88 ? -21.830 -4.098 -4.735 1.00 44.91 88 ASP A N 1
ATOM 668 C CA . ASP A 1 88 ? -21.618 -2.890 -3.915 1.00 44.91 88 ASP A CA 1
ATOM 669 C C . ASP A 1 88 ? -21.835 -3.204 -2.411 1.00 44.91 88 ASP A C 1
ATOM 671 O O . ASP A 1 88 ? -22.448 -2.452 -1.658 1.00 44.91 88 ASP A O 1
ATOM 675 N N . ALA A 1 89 ? -21.402 -4.386 -1.968 1.00 51.03 89 ALA A N 1
ATOM 676 C CA . ALA A 1 89 ? -21.487 -4.815 -0.590 1.00 51.03 89 ALA A CA 1
ATOM 677 C C . ALA A 1 89 ? -20.301 -4.210 0.151 1.00 51.03 89 ALA A C 1
ATOM 679 O O . ALA A 1 89 ? -19.143 -4.425 -0.219 1.00 51.03 89 ALA A O 1
ATOM 680 N N . GLU A 1 90 ? -20.623 -3.445 1.189 1.00 59.56 90 GLU A N 1
ATOM 681 C CA . GLU A 1 90 ? -19.670 -2.940 2.164 1.00 59.56 90 GLU A CA 1
ATOM 682 C C . GLU A 1 90 ? -18.725 -4.088 2.570 1.00 59.56 90 GLU A C 1
ATOM 684 O O . GLU A 1 90 ? -19.199 -5.199 2.834 1.00 59.56 90 GLU A O 1
ATOM 689 N N . PRO A 1 91 ? -17.397 -3.892 2.513 1.00 68.25 91 PRO A N 1
ATOM 690 C CA . PRO A 1 91 ? -16.448 -4.982 2.691 1.00 68.25 91 PRO A CA 1
ATOM 691 C C . PRO A 1 91 ? -16.609 -5.621 4.078 1.00 68.25 91 PRO A C 1
ATOM 693 O O . PRO A 1 91 ? -16.182 -5.058 5.082 1.00 68.25 91 PRO A O 1
ATOM 696 N N . ASP A 1 92 ? -17.212 -6.811 4.118 1.00 80.69 92 ASP A N 1
ATOM 697 C CA . ASP A 1 92 ? -17.348 -7.626 5.328 1.00 80.69 92 ASP A CA 1
ATOM 698 C C . ASP A 1 92 ? -16.021 -8.327 5.683 1.00 80.69 92 ASP A C 1
ATOM 700 O O . ASP A 1 92 ? -15.143 -8.531 4.838 1.00 80.69 92 ASP A O 1
ATOM 704 N N . MET A 1 93 ? -15.871 -8.748 6.939 1.00 79.06 93 MET A N 1
ATOM 705 C CA . MET A 1 93 ? -14.690 -9.446 7.450 1.00 79.06 93 MET A CA 1
ATOM 706 C C . MET A 1 93 ? -14.313 -10.656 6.584 1.00 79.06 93 MET A C 1
ATOM 708 O O . MET A 1 93 ? -13.137 -10.872 6.281 1.00 79.06 93 MET A O 1
ATOM 712 N N . SER A 1 94 ? -15.314 -11.396 6.108 1.00 79.62 94 SER A N 1
ATOM 713 C CA . SER A 1 94 ? -15.137 -12.545 5.215 1.00 79.62 94 SER A CA 1
ATOM 714 C C . SER A 1 94 ? -14.483 -12.150 3.882 1.00 79.62 94 SER A C 1
ATOM 716 O O . SER A 1 94 ? -13.638 -12.871 3.347 1.00 79.62 94 SER A O 1
ATOM 718 N N . TYR A 1 95 ? -14.836 -10.975 3.350 1.00 79.81 95 TYR A N 1
ATOM 719 C CA . TYR A 1 95 ? -14.245 -10.427 2.131 1.00 79.81 95 TYR A CA 1
ATOM 720 C C . TYR A 1 95 ? -12.778 -10.035 2.347 1.00 79.81 95 TYR A C 1
ATOM 722 O O . TYR A 1 95 ? -11.937 -10.330 1.495 1.00 79.81 95 TYR A O 1
ATOM 730 N N . ILE A 1 96 ? -12.465 -9.420 3.492 1.00 79.00 96 ILE A N 1
ATOM 731 C CA . ILE A 1 96 ? -11.099 -9.018 3.853 1.00 79.00 96 ILE A CA 1
ATOM 732 C C . ILE A 1 96 ? -10.193 -10.246 3.998 1.00 79.00 96 ILE A C 1
ATOM 734 O O . ILE A 1 96 ? -9.115 -10.260 3.409 1.00 79.00 96 ILE A O 1
ATOM 738 N N . ILE A 1 97 ? -10.636 -11.294 4.702 1.00 80.62 97 ILE A N 1
ATOM 739 C CA . ILE A 1 97 ? -9.852 -12.531 4.884 1.00 80.62 97 ILE A CA 1
ATOM 740 C C . ILE A 1 97 ? -9.545 -13.180 3.532 1.00 80.62 97 ILE A C 1
ATOM 742 O O . ILE A 1 97 ? -8.385 -13.429 3.219 1.00 80.62 97 ILE A O 1
ATOM 746 N N . ARG A 1 98 ? -10.553 -13.334 2.666 1.00 81.75 98 ARG A N 1
ATOM 747 C CA . ARG A 1 98 ? -10.353 -13.885 1.317 1.00 81.75 98 ARG A CA 1
ATOM 748 C C . ARG A 1 98 ? -9.366 -13.058 0.488 1.00 81.75 98 ARG A C 1
ATOM 750 O O . ARG A 1 98 ? -8.626 -13.603 -0.330 1.00 81.75 98 ARG A O 1
ATOM 757 N N . LYS A 1 99 ? -9.373 -11.731 0.653 1.00 78.38 99 LYS A N 1
ATOM 758 C CA . LYS A 1 99 ? -8.420 -10.845 -0.024 1.00 78.38 99 LYS A CA 1
ATOM 759 C C . LYS A 1 99 ? -7.009 -10.969 0.540 1.00 78.38 99 LYS A C 1
ATOM 761 O O . LYS A 1 99 ? -6.072 -10.942 -0.250 1.00 78.38 99 LYS A O 1
ATOM 766 N N . ILE A 1 100 ? -6.860 -11.153 1.851 1.00 79.00 100 ILE A N 1
ATOM 767 C CA . ILE A 1 100 ? -5.571 -11.462 2.480 1.00 79.00 100 ILE A CA 1
ATOM 768 C C . ILE A 1 100 ? -5.031 -12.783 1.927 1.00 79.00 100 ILE A C 1
ATOM 770 O O . ILE A 1 100 ? -3.902 -12.799 1.449 1.00 79.00 100 ILE A O 1
ATOM 774 N N . ASP A 1 101 ? -5.844 -13.840 1.881 1.00 77.38 101 ASP A N 1
ATOM 775 C CA . ASP A 1 101 ? -5.434 -15.137 1.328 1.00 77.38 101 ASP A CA 1
ATOM 776 C C . ASP A 1 101 ? -4.990 -15.014 -0.133 1.00 77.38 101 ASP A C 1
ATOM 778 O O . ASP A 1 101 ? -3.916 -15.490 -0.484 1.00 77.38 101 ASP A O 1
ATOM 782 N N . GLN A 1 102 ? -5.742 -14.290 -0.973 1.00 77.44 102 GLN A N 1
ATOM 783 C CA . GLN A 1 102 ? -5.328 -14.023 -2.358 1.00 77.44 102 GLN A CA 1
ATOM 784 C C . GLN A 1 102 ? -3.967 -13.319 -2.448 1.00 77.44 102 GLN A C 1
ATOM 786 O O . GLN A 1 102 ? -3.175 -13.655 -3.321 1.00 77.44 102 GLN A O 1
ATOM 791 N N . ILE A 1 103 ? -3.696 -12.342 -1.579 1.00 75.50 103 ILE A N 1
ATOM 792 C CA . ILE A 1 103 ? -2.427 -11.597 -1.579 1.00 75.50 103 ILE A CA 1
ATOM 793 C C . ILE A 1 103 ? -1.273 -12.477 -1.085 1.00 75.50 103 ILE A C 1
ATOM 795 O O . ILE A 1 103 ? -0.172 -12.382 -1.622 1.00 75.50 103 ILE A O 1
ATOM 799 N N . MET A 1 104 ? -1.510 -13.322 -0.078 1.00 72.44 104 MET A N 1
ATOM 800 C CA . MET A 1 104 ? -0.500 -14.255 0.430 1.00 72.44 104 MET A CA 1
ATOM 801 C C . MET A 1 104 ? -0.154 -15.331 -0.607 1.00 72.44 104 MET A C 1
ATOM 803 O O . MET A 1 104 ? 1.019 -15.658 -0.803 1.00 72.44 104 MET A O 1
ATOM 807 N N . ASP A 1 105 ? -1.165 -15.856 -1.297 1.00 72.44 105 ASP A N 1
ATOM 808 C CA . ASP A 1 105 ? -1.006 -16.935 -2.273 1.00 72.44 105 ASP A CA 1
ATOM 809 C C . ASP A 1 105 ? -0.398 -16.437 -3.597 1.00 72.44 105 ASP A C 1
ATOM 811 O O . ASP A 1 105 ? 0.296 -17.176 -4.306 1.00 72.44 105 ASP A O 1
ATOM 815 N N . ASP A 1 106 ? -0.558 -15.143 -3.902 1.00 71.00 106 ASP A N 1
ATOM 816 C CA . ASP A 1 106 ? 0.067 -14.489 -5.051 1.00 71.00 106 ASP A CA 1
ATOM 817 C C . ASP A 1 106 ? 1.560 -14.196 -4.825 1.00 71.00 106 ASP A C 1
ATOM 819 O O . ASP A 1 106 ? 2.052 -13.091 -5.002 1.00 71.00 106 ASP A O 1
ATOM 823 N N . SER A 1 107 ? 2.326 -15.228 -4.475 1.00 70.69 107 SER A N 1
ATOM 824 C CA . SER A 1 107 ? 3.794 -15.199 -4.398 1.00 70.69 107 SER A CA 1
ATOM 825 C C . SER A 1 107 ? 4.464 -15.546 -5.740 1.00 70.69 107 SER A C 1
ATOM 827 O O . SER A 1 107 ? 5.668 -15.803 -5.802 1.00 70.69 107 SER A O 1
ATOM 829 N N . ARG A 1 108 ? 3.693 -15.596 -6.837 1.00 68.25 108 ARG A N 1
ATOM 830 C CA . ARG A 1 108 ? 4.180 -15.998 -8.170 1.00 68.25 108 ARG A CA 1
ATOM 831 C C . ARG A 1 108 ? 5.256 -15.060 -8.701 1.00 68.25 108 ARG A C 1
ATOM 833 O O . ARG A 1 108 ? 6.314 -15.536 -9.088 1.00 68.25 108 ARG A O 1
ATOM 840 N N . TYR A 1 109 ? 5.044 -13.751 -8.591 1.00 68.44 109 TYR A N 1
ATOM 841 C CA . TYR A 1 109 ? 6.026 -12.763 -9.037 1.00 68.44 109 TYR A CA 1
ATOM 842 C C . TYR A 1 109 ? 7.358 -12.859 -8.264 1.00 68.44 109 TYR A C 1
ATOM 844 O O . TYR A 1 109 ? 8.399 -12.511 -8.810 1.00 68.44 109 TYR A O 1
ATOM 852 N N . ILE A 1 110 ? 7.355 -13.356 -7.015 1.00 71.50 110 ILE A N 1
ATOM 853 C CA . ILE A 1 110 ? 8.581 -13.587 -6.226 1.00 71.50 110 ILE A CA 1
ATOM 854 C C . ILE A 1 110 ? 9.341 -14.788 -6.781 1.00 71.50 110 ILE A C 1
ATOM 856 O O . ILE A 1 110 ? 10.553 -14.716 -6.958 1.00 71.50 110 ILE A O 1
ATOM 860 N N . ARG A 1 111 ? 8.635 -15.887 -7.075 1.00 73.88 111 ARG A N 1
ATOM 861 C CA . ARG A 1 111 ? 9.247 -17.071 -7.693 1.00 73.88 111 ARG A CA 1
ATOM 862 C C . ARG A 1 111 ? 9.836 -16.737 -9.062 1.00 73.88 111 ARG A C 1
ATOM 864 O O . ARG A 1 111 ? 10.960 -17.138 -9.342 1.00 73.88 111 ARG A O 1
ATOM 871 N N . ASP A 1 112 ? 9.127 -15.938 -9.853 1.00 73.56 112 ASP A N 1
ATOM 872 C CA . ASP A 1 112 ? 9.599 -15.494 -11.165 1.00 73.56 112 ASP A CA 1
ATOM 873 C C . ASP A 1 112 ? 10.803 -14.544 -11.051 1.00 73.56 112 ASP A C 1
ATOM 875 O O . ASP A 1 112 ? 11.769 -14.684 -11.801 1.00 73.56 112 ASP A O 1
ATOM 879 N N . ALA A 1 113 ? 10.796 -13.612 -10.090 1.00 68.31 113 ALA A N 1
ATOM 880 C CA . ALA A 1 113 ? 11.926 -12.716 -9.831 1.00 68.31 113 ALA A CA 1
ATOM 881 C C . ALA A 1 113 ? 13.170 -13.467 -9.318 1.00 68.31 113 ALA A C 1
ATOM 883 O O . ALA A 1 113 ? 14.287 -13.157 -9.726 1.00 68.31 113 ALA A O 1
ATOM 884 N N . LEU A 1 114 ? 12.990 -14.479 -8.461 1.00 73.06 114 LEU A N 1
ATOM 885 C CA . LEU A 1 114 ? 14.080 -15.337 -7.985 1.00 73.06 114 LEU A CA 1
ATOM 886 C C . LEU A 1 114 ? 14.658 -16.211 -9.106 1.00 73.06 114 LEU A C 1
ATOM 888 O O . LEU A 1 114 ? 15.873 -16.364 -9.177 1.00 73.06 114 LEU A O 1
ATOM 892 N N . GLY A 1 115 ? 13.823 -16.732 -10.010 1.00 77.38 115 GLY A N 1
ATOM 893 C CA . GLY A 1 115 ? 14.301 -17.461 -11.191 1.00 77.38 115 GLY A CA 1
ATOM 894 C C . GLY A 1 115 ? 15.116 -16.578 -12.145 1.00 77.38 115 GLY A C 1
ATOM 895 O O . GLY A 1 115 ? 16.109 -17.020 -12.719 1.00 77.38 115 GLY A O 1
ATOM 896 N N . GLN A 1 116 ? 14.750 -15.300 -12.270 1.00 73.19 116 GLN A N 1
ATOM 897 C CA . GLN A 1 116 ? 15.533 -14.323 -13.033 1.00 73.19 116 GLN A CA 1
ATOM 898 C C . GLN A 1 116 ? 16.848 -13.949 -12.336 1.00 73.19 116 GLN A C 1
ATOM 900 O O . GLN A 1 116 ? 17.835 -13.678 -13.016 1.00 73.19 116 GLN A O 1
ATOM 905 N N . LEU A 1 117 ? 16.891 -13.983 -10.999 1.00 69.81 117 LEU A N 1
ATOM 906 C CA . LEU A 1 117 ? 18.102 -13.707 -10.223 1.00 69.81 117 LEU A CA 1
ATOM 907 C C . LEU A 1 117 ? 19.199 -14.756 -10.450 1.00 69.81 117 LEU A C 1
ATOM 909 O O . LEU A 1 117 ? 20.372 -14.398 -10.449 1.00 69.81 117 LEU A O 1
ATOM 913 N N . GLU A 1 118 ? 18.835 -16.021 -10.690 1.00 70.62 118 GLU A N 1
ATOM 914 C CA . GLU A 1 118 ? 19.790 -17.111 -10.962 1.00 70.62 118 GLU A CA 1
ATOM 915 C C . GLU A 1 118 ? 20.706 -16.814 -12.164 1.00 70.62 118 GLU A C 1
ATOM 917 O O . GLU A 1 118 ? 21.839 -17.286 -12.214 1.00 70.62 118 GLU A O 1
ATOM 922 N N . HIS A 1 119 ? 20.242 -15.978 -13.097 1.00 72.94 119 HIS A N 1
ATOM 923 C CA . HIS A 1 119 ? 20.957 -15.610 -14.321 1.00 72.94 119 HIS A CA 1
ATOM 924 C C . HIS A 1 119 ? 21.335 -14.120 -14.370 1.00 72.94 119 HIS A C 1
ATOM 926 O O . HIS A 1 119 ? 21.826 -13.641 -15.393 1.00 72.94 119 HIS A O 1
ATOM 932 N N . ALA A 1 120 ? 21.075 -13.364 -13.299 1.00 71.75 120 ALA A N 1
ATOM 933 C CA . ALA A 1 120 ? 21.309 -11.927 -13.260 1.00 71.75 120 ALA A CA 1
ATOM 934 C C . ALA A 1 120 ? 22.707 -11.609 -12.717 1.00 71.75 120 ALA A C 1
ATOM 936 O O . ALA A 1 120 ? 23.076 -12.038 -11.626 1.00 71.75 120 ALA A O 1
ATOM 937 N N . GLU A 1 121 ? 23.457 -10.774 -13.437 1.00 80.25 121 GLU A N 1
ATOM 938 C CA . GLU A 1 121 ? 24.756 -10.263 -12.994 1.00 80.25 121 GLU A CA 1
ATOM 939 C C . GLU A 1 121 ? 24.732 -8.737 -12.810 1.00 80.25 121 GLU A C 1
ATOM 941 O O . GLU A 1 121 ? 23.952 -8.016 -13.443 1.00 80.25 121 GLU A O 1
ATOM 946 N N . GLY A 1 122 ? 25.604 -8.247 -11.921 1.00 83.19 122 GLY A N 1
ATOM 947 C CA . GLY A 1 122 ? 25.857 -6.820 -11.709 1.00 83.19 122 GLY A CA 1
ATOM 948 C C . GLY A 1 122 ? 24.608 -6.019 -11.330 1.00 83.19 122 GLY A C 1
ATOM 949 O O . GLY A 1 122 ? 23.900 -6.348 -10.376 1.00 83.19 122 GLY A O 1
ATOM 950 N N . ASP A 1 123 ? 24.340 -4.960 -12.091 1.00 81.56 123 ASP A N 1
ATOM 951 C CA . ASP A 1 123 ? 23.264 -3.999 -11.822 1.00 81.56 123 ASP A CA 1
ATOM 952 C C . ASP A 1 123 ? 21.868 -4.645 -11.828 1.00 81.56 123 ASP A C 1
ATOM 954 O O . ASP A 1 123 ? 20.982 -4.225 -11.081 1.00 81.56 123 ASP A O 1
ATOM 958 N N . THR A 1 124 ? 21.678 -5.715 -12.607 1.00 78.25 124 THR A N 1
ATOM 959 C CA . THR A 1 124 ? 20.398 -6.440 -12.686 1.00 78.25 124 THR A CA 1
ATOM 960 C C . THR A 1 124 ? 20.110 -7.195 -11.390 1.00 78.25 124 THR A C 1
ATOM 962 O O . THR A 1 124 ? 19.000 -7.127 -10.863 1.00 78.25 124 THR A O 1
ATOM 965 N N . ALA A 1 125 ? 21.120 -7.859 -10.820 1.00 80.25 125 ALA A N 1
ATOM 966 C CA . ALA A 1 125 ? 20.983 -8.556 -9.543 1.00 80.25 125 ALA A CA 1
ATOM 967 C C . ALA A 1 125 ? 20.699 -7.574 -8.396 1.00 80.25 125 ALA A C 1
ATOM 969 O O . ALA A 1 125 ? 19.859 -7.839 -7.534 1.00 80.25 125 ALA A O 1
ATOM 970 N N . MET A 1 126 ? 21.343 -6.402 -8.418 1.00 83.12 126 MET A N 1
ATOM 971 C CA . MET A 1 126 ? 21.105 -5.344 -7.435 1.00 83.12 126 MET A CA 1
ATOM 972 C C . MET A 1 126 ? 19.685 -4.772 -7.541 1.00 83.12 126 MET A C 1
ATOM 974 O O . MET A 1 126 ? 19.017 -4.591 -6.522 1.00 83.12 126 MET A O 1
ATOM 978 N N . ALA A 1 127 ? 19.190 -4.538 -8.759 1.00 81.94 127 ALA A N 1
ATOM 979 C CA . ALA A 1 127 ? 17.821 -4.082 -8.982 1.00 81.94 127 ALA A CA 1
ATOM 980 C C . ALA A 1 127 ? 16.790 -5.101 -8.470 1.00 81.94 127 ALA A C 1
ATOM 982 O O . ALA A 1 127 ? 15.864 -4.722 -7.753 1.00 81.94 127 ALA A O 1
ATOM 983 N N . ILE A 1 128 ? 16.980 -6.392 -8.766 1.00 79.62 128 ILE A N 1
ATOM 984 C CA . ILE A 1 128 ? 16.101 -7.463 -8.275 1.00 79.62 128 ILE A CA 1
ATOM 985 C C . ILE A 1 128 ? 16.144 -7.539 -6.742 1.00 79.62 128 ILE A C 1
ATOM 987 O O . ILE A 1 128 ? 15.091 -7.590 -6.108 1.00 79.62 128 ILE A O 1
ATOM 991 N N . SER A 1 129 ? 17.331 -7.464 -6.131 1.00 79.81 129 SER A N 1
ATOM 992 C CA . SER A 1 129 ? 17.476 -7.446 -4.668 1.00 79.81 129 SER A CA 1
ATOM 993 C C . SER A 1 129 ? 16.715 -6.278 -4.033 1.00 79.81 129 SER A C 1
ATOM 995 O O . SER A 1 129 ? 15.967 -6.479 -3.078 1.00 79.81 129 SER A O 1
ATOM 997 N N . ASN A 1 130 ? 16.833 -5.073 -4.598 1.00 85.50 130 ASN A N 1
ATOM 998 C CA . ASN A 1 130 ? 16.115 -3.891 -4.114 1.00 85.50 130 ASN A CA 1
ATOM 999 C C . ASN A 1 130 ? 14.593 -4.054 -4.232 1.00 85.50 130 ASN A C 1
ATOM 1001 O O . ASN A 1 130 ? 13.846 -3.619 -3.355 1.00 85.50 130 ASN A O 1
ATOM 1005 N N . VAL A 1 131 ? 14.107 -4.669 -5.312 1.00 84.31 131 VAL A N 1
ATOM 1006 C CA . VAL A 1 131 ? 12.674 -4.950 -5.489 1.00 84.31 131 VAL A CA 1
ATOM 1007 C C . VAL A 1 131 ? 12.181 -5.919 -4.414 1.00 84.31 131 VAL A C 1
ATOM 1009 O O . VAL A 1 131 ? 11.149 -5.661 -3.790 1.00 84.31 131 VAL A O 1
ATOM 1012 N N . VAL A 1 132 ? 12.928 -6.995 -4.158 1.00 82.25 132 VAL A N 1
ATOM 1013 C CA . VAL A 1 132 ? 12.594 -7.980 -3.121 1.00 82.25 132 VAL A CA 1
ATOM 1014 C C . VAL A 1 132 ? 12.598 -7.332 -1.733 1.00 82.25 132 VAL A C 1
ATOM 1016 O O . VAL A 1 132 ? 11.629 -7.487 -0.989 1.00 82.25 132 VAL A O 1
ATOM 1019 N N . GLU A 1 133 ? 13.621 -6.538 -1.407 1.00 85.25 133 GLU A N 1
ATOM 1020 C CA . GLU A 1 133 ? 13.727 -5.833 -0.124 1.00 85.25 133 GLU A CA 1
ATOM 1021 C C . GLU A 1 133 ? 12.561 -4.856 0.096 1.00 85.25 133 GLU A C 1
ATOM 1023 O O . GLU A 1 133 ? 11.894 -4.887 1.134 1.00 85.25 133 GLU A O 1
ATOM 1028 N N . ASN A 1 134 ? 12.249 -4.021 -0.899 1.00 85.38 134 ASN A N 1
ATOM 1029 C CA . ASN A 1 134 ? 11.132 -3.078 -0.819 1.00 85.38 134 ASN A CA 1
ATOM 1030 C C . ASN A 1 134 ? 9.783 -3.790 -0.663 1.00 85.38 134 ASN A C 1
ATOM 1032 O O . ASN A 1 134 ? 8.877 -3.302 0.028 1.00 85.38 134 ASN A O 1
ATOM 1036 N N . ARG A 1 135 ? 9.633 -4.962 -1.287 1.00 81.38 135 ARG A N 1
ATOM 1037 C CA . ARG A 1 135 ? 8.411 -5.751 -1.170 1.00 81.38 135 ARG A CA 1
ATOM 1038 C C . ARG A 1 135 ? 8.257 -6.346 0.223 1.00 81.38 135 ARG A C 1
ATOM 1040 O O . ARG A 1 135 ? 7.166 -6.247 0.786 1.00 81.38 135 ARG A O 1
ATOM 1047 N N . GLU A 1 136 ? 9.330 -6.891 0.784 1.00 83.31 136 GLU A N 1
ATOM 1048 C CA . GLU A 1 136 ? 9.333 -7.425 2.146 1.00 83.31 136 GLU A CA 1
ATOM 1049 C C . GLU A 1 136 ? 9.058 -6.319 3.170 1.00 83.31 136 GLU A C 1
ATOM 1051 O O . GLU A 1 136 ? 8.213 -6.468 4.052 1.00 83.31 136 GLU A O 1
ATOM 1056 N N . ARG A 1 137 ? 9.644 -5.135 2.970 1.00 86.25 137 ARG A N 1
ATOM 1057 C CA . ARG A 1 137 ? 9.324 -3.949 3.771 1.00 86.25 137 ARG A CA 1
ATOM 1058 C C . ARG A 1 137 ? 7.837 -3.597 3.713 1.00 86.25 137 ARG A C 1
ATOM 1060 O O . ARG A 1 137 ? 7.229 -3.309 4.742 1.00 86.25 137 ARG A O 1
ATOM 1067 N N . THR A 1 138 ? 7.234 -3.640 2.526 1.00 86.94 138 THR A N 1
ATOM 1068 C CA . THR A 1 138 ? 5.795 -3.379 2.361 1.00 86.94 138 THR A CA 1
ATOM 1069 C C . THR A 1 138 ? 4.951 -4.408 3.119 1.00 86.94 138 THR A C 1
ATOM 1071 O O . THR A 1 138 ? 3.994 -4.030 3.798 1.00 86.94 138 THR A O 1
ATOM 1074 N N . ASN A 1 139 ? 5.327 -5.690 3.066 1.00 82.50 139 ASN A N 1
ATOM 1075 C CA . ASN A 1 139 ? 4.656 -6.755 3.816 1.00 82.50 139 ASN A CA 1
ATOM 1076 C C . ASN A 1 139 ? 4.752 -6.527 5.330 1.00 82.50 139 ASN A C 1
ATOM 1078 O O . ASN A 1 139 ? 3.741 -6.600 6.026 1.00 82.50 139 ASN A O 1
ATOM 1082 N N . GLN A 1 140 ? 5.928 -6.160 5.839 1.00 84.50 140 GLN A N 1
ATOM 1083 C CA . GLN A 1 140 ? 6.119 -5.843 7.258 1.00 84.50 140 GLN A CA 1
ATOM 1084 C C . GLN A 1 140 ? 5.267 -4.651 7.705 1.00 84.50 140 GLN A C 1
ATOM 1086 O O . GLN A 1 140 ? 4.645 -4.694 8.768 1.00 84.50 140 GLN A O 1
ATOM 1091 N N . CYS A 1 141 ? 5.171 -3.601 6.884 1.00 83.56 141 CYS A N 1
ATOM 1092 C CA . CYS A 1 141 ? 4.283 -2.472 7.161 1.00 83.56 141 CYS A CA 1
ATOM 1093 C C . CYS A 1 141 ? 2.805 -2.889 7.195 1.00 83.56 141 CYS A C 1
ATOM 1095 O O . CYS A 1 141 ? 2.065 -2.426 8.065 1.00 83.56 141 CYS A O 1
ATOM 1097 N N . MET A 1 142 ? 2.377 -3.772 6.288 1.00 84.94 142 MET A N 1
ATOM 1098 C CA . MET A 1 142 ? 1.014 -4.309 6.277 1.00 84.94 142 MET A CA 1
ATOM 1099 C C . MET A 1 142 ? 0.726 -5.128 7.541 1.00 84.94 142 MET A C 1
ATOM 1101 O O . MET A 1 142 ? -0.298 -4.906 8.182 1.00 84.94 142 MET A O 1
ATOM 1105 N N . ILE A 1 143 ? 1.645 -6.005 7.953 1.00 83.25 143 ILE A N 1
ATOM 1106 C CA . ILE A 1 143 ? 1.519 -6.780 9.197 1.00 83.25 143 ILE A CA 1
ATOM 1107 C C . ILE A 1 143 ? 1.391 -5.841 10.402 1.00 83.25 143 ILE A C 1
ATOM 1109 O O . ILE A 1 143 ? 0.492 -6.011 11.224 1.00 83.25 143 ILE A O 1
ATOM 1113 N N . ALA A 1 144 ? 2.233 -4.808 10.486 1.00 86.69 144 ALA A N 1
ATOM 1114 C CA . ALA A 1 144 ? 2.176 -3.831 11.571 1.00 86.69 144 ALA A CA 1
ATOM 1115 C C . ALA A 1 144 ? 0.847 -3.053 11.601 1.00 86.69 144 ALA A C 1
ATOM 1117 O O . ALA A 1 144 ? 0.323 -2.751 12.676 1.00 86.69 144 ALA A O 1
ATOM 1118 N N . LEU A 1 145 ? 0.280 -2.726 10.435 1.00 87.06 145 LEU A N 1
ATOM 1119 C CA . LEU A 1 145 ? -1.038 -2.099 10.342 1.00 87.06 145 LEU A CA 1
ATOM 1120 C C . LEU A 1 145 ? -2.140 -3.045 10.835 1.00 87.06 145 LEU A C 1
ATOM 1122 O O . LEU A 1 145 ? -2.964 -2.634 11.650 1.00 87.06 145 LEU A O 1
ATOM 1126 N N . LEU A 1 146 ? -2.130 -4.303 10.387 1.00 83.69 146 LEU A N 1
ATOM 1127 C CA . LEU A 1 146 ? -3.106 -5.313 10.803 1.00 83.69 146 LEU A CA 1
ATOM 1128 C C . LEU A 1 146 ? -3.054 -5.554 12.314 1.00 83.69 146 LEU A C 1
ATOM 1130 O O . LEU A 1 146 ? -4.098 -5.606 12.959 1.00 83.69 146 LEU A O 1
ATOM 1134 N N . GLN A 1 147 ? -1.855 -5.612 12.899 1.00 84.12 147 GLN A N 1
ATOM 1135 C CA . GLN A 1 147 ? -1.680 -5.684 14.351 1.00 84.12 147 GLN A CA 1
ATOM 1136 C C . GLN A 1 147 ? -2.314 -4.479 15.052 1.00 84.12 147 GLN A C 1
ATOM 1138 O O . GLN A 1 147 ? -3.077 -4.658 15.994 1.00 84.12 147 GLN A O 1
ATOM 1143 N N . LYS A 1 148 ? -2.073 -3.251 14.574 1.00 86.75 148 LYS A N 1
ATOM 1144 C CA . LYS A 1 148 ? -2.694 -2.045 15.151 1.00 86.75 148 LYS A CA 1
ATOM 1145 C C . LYS A 1 148 ? -4.217 -2.060 15.051 1.00 86.75 148 LYS A C 1
ATOM 1147 O O . LYS A 1 148 ? -4.883 -1.655 15.999 1.00 86.75 148 LYS A O 1
ATOM 1152 N N . MET A 1 149 ? -4.764 -2.512 13.925 1.00 83.75 149 MET A N 1
ATOM 1153 C CA . MET A 1 149 ? -6.211 -2.656 13.756 1.00 83.75 149 MET A CA 1
ATOM 1154 C C . MET A 1 149 ? -6.773 -3.701 14.720 1.00 83.75 149 MET A C 1
ATOM 1156 O O . MET A 1 149 ? -7.784 -3.442 15.364 1.00 83.75 149 MET A O 1
ATOM 1160 N N . LEU A 1 150 ? -6.084 -4.832 14.892 1.00 84.06 150 LEU A N 1
ATOM 1161 C CA . LEU A 1 150 ? -6.462 -5.851 15.867 1.00 84.06 150 LEU A CA 1
ATOM 1162 C C . LEU A 1 150 ? -6.468 -5.283 17.291 1.00 84.06 150 LEU A C 1
ATOM 1164 O O . LEU A 1 150 ? -7.461 -5.433 17.997 1.00 84.06 150 LEU A O 1
ATOM 1168 N N . GLU A 1 151 ? -5.408 -4.584 17.704 1.00 83.38 151 GLU A N 1
ATOM 1169 C CA . GLU A 1 151 ? -5.359 -3.925 19.017 1.00 83.38 151 GLU A CA 1
ATOM 1170 C C . GLU A 1 151 ? -6.494 -2.908 19.197 1.00 83.38 151 GLU A C 1
ATOM 1172 O O . GLU A 1 151 ? -7.092 -2.848 20.266 1.00 83.38 151 GLU A O 1
ATOM 1177 N N . ALA A 1 152 ? -6.842 -2.148 18.154 1.00 81.81 152 ALA A N 1
ATOM 1178 C CA . ALA A 1 152 ? -7.955 -1.201 18.198 1.00 81.81 152 ALA A CA 1
ATOM 1179 C C . ALA A 1 152 ? -9.327 -1.886 18.334 1.00 81.81 152 ALA A C 1
ATOM 1181 O O . ALA A 1 152 ? -10.248 -1.298 18.897 1.00 81.81 152 ALA A O 1
ATOM 1182 N N . THR A 1 153 ? -9.466 -3.117 17.831 1.00 78.12 153 THR A N 1
ATOM 1183 C CA . THR A 1 153 ? -10.694 -3.920 17.970 1.00 78.12 153 THR A CA 1
ATOM 1184 C C . THR A 1 153 ? -10.783 -4.691 19.280 1.00 78.12 153 THR A C 1
ATOM 1186 O O . THR A 1 153 ? -11.876 -5.133 19.641 1.00 78.12 153 THR A O 1
ATOM 1189 N N . LYS A 1 154 ? -9.672 -4.867 20.012 1.00 76.69 154 LYS A N 1
ATOM 1190 C CA . LYS A 1 154 ? -9.744 -5.479 21.340 1.00 76.69 154 LYS A CA 1
ATOM 1191 C C . LYS A 1 154 ? -10.654 -4.610 22.206 1.00 76.69 154 LYS A C 1
ATOM 1193 O O . LYS A 1 154 ? -10.493 -3.387 22.206 1.00 76.69 154 LYS A O 1
ATOM 1198 N N . PRO A 1 155 ? -11.616 -5.208 22.933 1.00 68.69 155 PRO A N 1
ATOM 1199 C CA . PRO A 1 155 ? -12.446 -4.442 23.841 1.00 68.69 155 PRO A CA 1
ATOM 1200 C C . PRO A 1 155 ? -11.501 -3.734 24.801 1.00 68.69 155 PRO A C 1
ATOM 1202 O O . PRO A 1 155 ? -10.732 -4.392 25.504 1.00 68.69 155 PRO A O 1
ATOM 1205 N N . GLN A 1 156 ? -11.526 -2.399 24.784 1.00 62.09 156 GLN A N 1
ATOM 1206 C CA . GLN A 1 156 ? -10.854 -1.606 25.801 1.00 62.09 156 GLN A CA 1
ATOM 1207 C C . GLN A 1 156 ? -11.398 -2.132 27.117 1.00 62.09 156 GLN A C 1
ATOM 1209 O O . GLN A 1 156 ? -12.588 -1.970 27.399 1.00 62.09 156 GLN A O 1
ATOM 1214 N N . THR A 1 157 ? -10.575 -2.867 27.862 1.00 59.38 157 THR A N 1
ATOM 1215 C CA . THR A 1 157 ? -10.961 -3.386 29.163 1.00 59.38 157 THR A CA 1
ATOM 1216 C C . THR A 1 157 ? -11.187 -2.158 30.022 1.00 59.38 157 THR A C 1
ATOM 1218 O O . THR A 1 157 ? -10.237 -1.606 30.576 1.00 59.38 157 THR A O 1
ATOM 1221 N N . LYS A 1 158 ? -12.437 -1.676 30.074 1.00 58.22 158 LYS A N 1
ATOM 1222 C CA . LYS A 1 158 ? -12.870 -0.759 31.118 1.00 58.22 158 LYS A CA 1
ATOM 1223 C C . LYS A 1 158 ? -12.386 -1.401 32.408 1.00 58.22 158 LYS A C 1
ATOM 12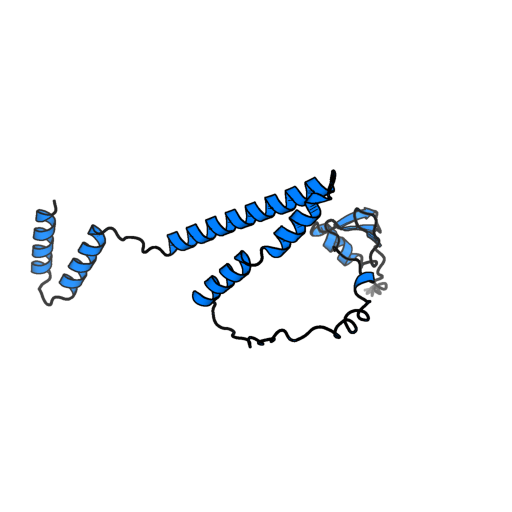25 O O . LYS A 1 158 ? -12.573 -2.606 32.601 1.00 58.22 158 LYS A O 1
ATOM 1230 N N . ASP A 1 159 ? -11.690 -0.620 33.226 1.00 67.81 159 ASP A N 1
ATOM 1231 C CA . ASP A 1 159 ? -11.224 -1.087 34.521 1.00 67.81 159 ASP A CA 1
ATOM 1232 C C . ASP A 1 159 ? -12.381 -1.839 35.199 1.00 67.81 159 ASP A C 1
ATOM 1234 O O . ASP A 1 159 ? -13.524 -1.368 35.250 1.00 67.81 159 ASP A O 1
ATOM 1238 N N . THR A 1 160 ? -12.111 -3.070 35.629 1.00 67.50 160 THR A N 1
ATOM 1239 C CA . THR A 1 160 ? -13.125 -3.945 36.218 1.00 67.50 160 THR A CA 1
ATOM 1240 C C . THR A 1 160 ? -13.804 -3.251 37.405 1.00 67.50 160 THR A C 1
ATOM 1242 O O . THR A 1 160 ? -14.989 -3.482 37.642 1.00 67.50 160 THR A O 1
ATOM 1245 N N . GLY A 1 161 ? -13.095 -2.351 38.103 1.00 69.31 161 GLY A N 1
ATOM 1246 C CA . GLY A 1 161 ? -13.664 -1.475 39.129 1.00 69.31 161 GLY A CA 1
ATOM 1247 C C . GLY A 1 161 ? -14.704 -0.492 38.582 1.00 69.31 161 GLY A C 1
ATOM 1248 O O . GLY A 1 161 ? -15.827 -0.453 39.082 1.00 69.31 161 GLY A O 1
ATOM 1249 N N . VAL A 1 162 ? -14.374 0.236 37.511 1.00 72.94 162 VAL A N 1
ATOM 1250 C CA . VAL A 1 162 ? -15.277 1.200 36.852 1.00 72.94 162 VAL A CA 1
ATOM 1251 C C . VAL A 1 162 ? -16.529 0.507 36.321 1.00 72.94 162 VAL A C 1
ATOM 1253 O O . VAL A 1 162 ? -17.636 0.986 36.539 1.00 72.94 162 VAL A O 1
ATOM 1256 N N . THR A 1 163 ? -16.375 -0.667 35.708 1.00 75.69 163 THR A N 1
ATOM 1257 C CA . THR A 1 163 ? -17.508 -1.436 35.165 1.00 75.69 163 THR A CA 1
ATOM 1258 C C . THR A 1 163 ? -18.459 -1.916 36.268 1.00 75.69 163 THR A C 1
ATOM 1260 O O . THR A 1 163 ? -19.677 -1.855 36.115 1.00 75.69 163 THR A O 1
ATOM 1263 N N . LYS A 1 164 ? -17.917 -2.361 37.412 1.00 80.38 164 LYS A N 1
ATOM 1264 C CA . LYS A 1 164 ? -18.719 -2.740 38.588 1.00 80.38 164 LYS A CA 1
ATOM 1265 C C . LYS A 1 164 ? -19.454 -1.537 39.186 1.00 80.38 164 LYS A C 1
ATOM 1267 O O . LYS A 1 164 ? -20.615 -1.679 39.557 1.00 80.38 164 LYS A O 1
ATOM 1272 N N . LEU A 1 165 ? -18.813 -0.368 39.245 1.00 80.62 165 LEU A N 1
ATOM 1273 C CA . LEU A 1 165 ? -19.437 0.875 39.715 1.00 80.62 165 LEU A CA 1
ATOM 1274 C C . LEU A 1 165 ? -20.585 1.324 38.802 1.00 80.62 165 LEU A C 1
ATOM 1276 O O . LEU A 1 165 ? -21.647 1.684 39.297 1.00 80.62 165 LEU A O 1
ATOM 1280 N N . GLU A 1 166 ? -20.398 1.232 37.485 1.00 81.12 166 GLU A N 1
ATOM 1281 C CA . GLU A 1 166 ? -21.407 1.569 36.469 1.00 81.12 166 GLU A CA 1
ATOM 1282 C C . GLU A 1 166 ? -22.646 0.655 36.596 1.00 81.12 166 GLU A C 1
ATOM 1284 O O . GLU A 1 166 ? -23.786 1.113 36.519 1.00 81.12 166 GLU A O 1
ATOM 1289 N N . ILE A 1 167 ? -22.437 -0.637 36.887 1.00 82.44 167 ILE A N 1
ATOM 1290 C CA . ILE A 1 167 ? -23.516 -1.600 37.165 1.00 82.44 167 ILE A CA 1
ATOM 1291 C C . ILE A 1 167 ? -24.260 -1.252 38.462 1.00 82.44 167 ILE A C 1
ATOM 1293 O O . ILE A 1 167 ? -25.491 -1.236 38.467 1.00 82.44 167 ILE A O 1
ATOM 1297 N N . ILE A 1 168 ? -23.535 -0.958 39.548 1.00 83.25 168 ILE A N 1
ATOM 1298 C CA . ILE A 1 168 ? -24.135 -0.572 40.838 1.00 83.25 168 ILE A CA 1
ATOM 1299 C C . ILE A 1 168 ? -24.952 0.716 40.681 1.00 83.25 168 ILE A C 1
ATOM 1301 O O . ILE A 1 168 ? -26.081 0.784 41.165 1.00 83.25 168 ILE A O 1
ATOM 1305 N N . GLN A 1 169 ? -24.423 1.706 39.959 1.00 82.56 169 GLN A N 1
ATOM 1306 C CA . GLN A 1 169 ? -25.119 2.955 39.664 1.00 82.56 169 GLN A CA 1
ATOM 1307 C C . GLN A 1 169 ? -26.419 2.703 38.891 1.00 82.56 169 GLN A C 1
ATOM 1309 O O . GLN A 1 169 ? -27.470 3.179 39.309 1.00 82.56 169 GLN A O 1
ATOM 1314 N N . ASN A 1 170 ? -26.380 1.904 37.820 1.00 83.75 170 ASN A N 1
ATOM 1315 C CA . ASN A 1 170 ? -27.576 1.578 37.039 1.00 83.75 170 ASN A CA 1
ATOM 1316 C C . ASN A 1 170 ? -28.636 0.830 37.866 1.00 83.75 170 ASN A C 1
ATOM 1318 O O . ASN A 1 170 ? -29.821 1.142 37.763 1.00 83.75 170 ASN A O 1
ATOM 1322 N N . LEU A 1 171 ? -28.222 -0.112 38.721 1.00 83.88 171 LEU A N 1
ATOM 1323 C CA . LEU A 1 171 ? -29.120 -0.826 39.637 1.00 83.88 171 LEU A CA 1
ATOM 1324 C C . LEU A 1 171 ? -29.808 0.129 40.620 1.00 83.88 171 LEU A C 1
ATOM 1326 O O . LEU A 1 171 ? -31.026 0.061 40.778 1.00 83.88 171 LEU A O 1
ATOM 1330 N N . LEU A 1 172 ? -29.053 1.048 41.228 1.00 83.50 172 LEU A N 1
ATOM 1331 C CA . LEU A 1 172 ? -29.586 2.046 42.161 1.00 83.50 172 LEU A CA 1
ATOM 1332 C C . LEU A 1 172 ? -30.474 3.088 41.471 1.00 83.50 172 LEU A C 1
ATOM 1334 O O . LEU A 1 172 ? -31.450 3.542 42.054 1.00 83.50 172 LEU A O 1
ATOM 1338 N N . SER A 1 173 ? -30.180 3.468 40.228 1.00 82.75 173 SER A N 1
ATOM 1339 C CA . SER A 1 173 ? -31.043 4.374 39.461 1.00 82.75 173 SER A CA 1
ATOM 1340 C C . SER A 1 173 ? -32.347 3.709 39.013 1.00 82.75 173 SER A C 1
ATOM 1342 O O . SER A 1 173 ? -33.358 4.391 38.895 1.00 82.75 173 SER A O 1
ATOM 1344 N N . SER A 1 174 ? -32.337 2.393 38.782 1.00 78.75 174 SER A N 1
ATOM 1345 C CA . SER A 1 174 ? -33.528 1.623 38.396 1.00 78.75 174 SER A CA 1
ATOM 1346 C C . SER A 1 174 ? -34.415 1.198 39.569 1.00 7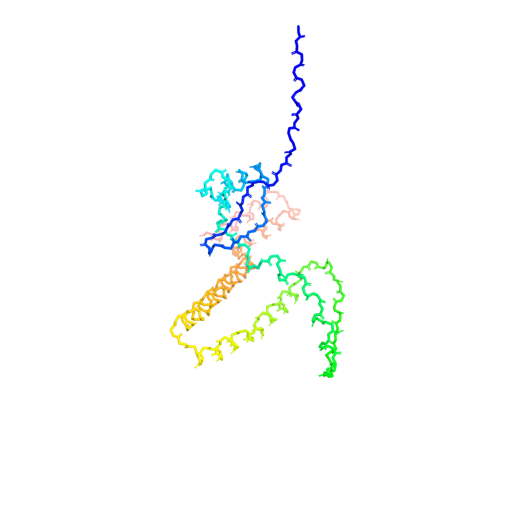8.75 174 SER A C 1
ATOM 1348 O O . SER A 1 174 ? -35.540 0.752 39.349 1.00 78.75 174 SER A O 1
ATOM 1350 N N . SER A 1 175 ? -33.918 1.296 40.804 1.00 79.44 175 SER A N 1
ATOM 1351 C CA . SER A 1 175 ? -34.673 0.900 41.986 1.00 79.44 175 SER A CA 1
ATOM 1352 C C . SER A 1 175 ? -35.594 2.028 42.450 1.00 79.44 175 SER A C 1
ATOM 1354 O O . SER A 1 175 ? -35.205 3.197 42.525 1.00 79.44 175 SER A O 1
ATOM 1356 N N . ASP A 1 176 ? -36.824 1.659 42.801 1.00 83.50 176 ASP A N 1
ATOM 1357 C CA . ASP A 1 176 ? -37.858 2.561 43.324 1.00 83.50 176 ASP A CA 1
ATOM 1358 C C . ASP A 1 176 ? -37.645 2.814 44.833 1.00 83.50 176 ASP A C 1
ATOM 1360 O O . ASP A 1 176 ? -38.536 2.658 45.663 1.00 83.50 176 ASP A O 1
ATOM 1364 N N . MET A 1 177 ? -36.389 3.085 45.196 1.00 80.44 177 MET A N 1
ATOM 1365 C CA . MET A 1 177 ? -35.949 3.418 46.553 1.00 80.44 177 MET A CA 1
ATOM 1366 C C . MET A 1 177 ? -35.817 4.939 46.660 1.00 80.44 177 MET A C 1
ATOM 1368 O O . MET A 1 177 ? -35.542 5.610 45.660 1.00 80.44 177 MET A O 1
ATOM 1372 N N . ASP A 1 178 ? -35.963 5.488 47.860 1.00 86.38 178 ASP A N 1
ATOM 1373 C CA . ASP A 1 178 ? -35.702 6.904 48.090 1.00 86.38 178 ASP A CA 1
ATOM 1374 C C . ASP A 1 178 ? -34.203 7.230 47.945 1.00 86.38 178 ASP A C 1
ATOM 1376 O O . ASP A 1 178 ? -33.322 6.385 48.143 1.00 86.38 178 ASP A O 1
ATOM 1380 N N . ASP A 1 179 ? -33.912 8.471 47.559 1.00 84.06 179 ASP A N 1
ATOM 1381 C CA . ASP A 1 179 ? -32.546 8.914 47.262 1.00 84.06 179 ASP A CA 1
ATOM 1382 C C . ASP A 1 179 ? -31.637 8.931 48.502 1.00 84.06 179 ASP A C 1
ATOM 1384 O O . ASP A 1 179 ? -30.414 8.807 48.379 1.00 84.06 179 ASP A O 1
ATOM 1388 N N . GLU A 1 180 ? -32.217 9.031 49.698 1.00 86.31 180 GLU A N 1
ATOM 1389 C CA . GLU A 1 180 ? -31.480 9.037 50.960 1.00 86.31 180 GLU A CA 1
ATOM 1390 C C . GLU A 1 180 ? -30.990 7.624 51.310 1.00 86.31 180 GLU A C 1
ATOM 1392 O O . GLU A 1 180 ? -29.808 7.426 51.601 1.00 86.31 180 GLU A O 1
ATOM 1397 N N . TYR A 1 181 ? -31.838 6.613 51.123 1.00 85.31 181 TYR A N 1
ATOM 1398 C CA . TYR A 1 181 ? -31.469 5.206 51.266 1.00 85.31 181 TYR A CA 1
ATOM 1399 C C . TYR A 1 181 ? -30.470 4.746 50.193 1.00 85.31 181 TYR A C 1
ATOM 1401 O O . TYR A 1 181 ? -29.543 3.980 50.473 1.00 85.31 181 TYR A O 1
ATOM 1409 N N . LYS A 1 182 ? -30.581 5.258 48.957 1.00 86.94 182 LYS A N 1
ATOM 1410 C CA . LYS A 1 182 ? -29.567 5.033 47.907 1.00 86.94 182 LYS A CA 1
ATOM 1411 C C . LYS A 1 182 ? -28.201 5.602 48.310 1.00 86.94 182 LYS A C 1
ATOM 1413 O O . LYS A 1 182 ? -27.184 4.928 48.123 1.00 86.94 182 LYS A O 1
ATOM 1418 N N . CYS A 1 183 ? -28.171 6.805 48.889 1.00 85.50 183 CYS A N 1
ATOM 1419 C CA . CYS A 1 183 ? -26.950 7.416 49.426 1.00 85.50 183 CYS A CA 1
ATOM 1420 C C . CYS A 1 183 ? -26.348 6.607 50.585 1.00 85.50 183 CYS A C 1
ATOM 1422 O O . CYS A 1 183 ? -25.124 6.459 50.662 1.00 85.50 183 CYS A O 1
ATOM 1424 N N . GLU A 1 184 ? -27.181 6.043 51.460 1.00 87.62 184 GLU A N 1
ATOM 1425 C CA . GLU A 1 184 ? -26.720 5.206 52.570 1.00 87.62 184 GLU A CA 1
ATOM 1426 C C . GLU A 1 184 ? -26.058 3.911 52.071 1.00 87.62 184 GLU A C 1
ATOM 1428 O O . GLU A 1 184 ? -24.943 3.580 52.488 1.00 87.62 184 GLU A O 1
ATOM 1433 N N . ILE A 1 185 ? -26.684 3.222 51.109 1.00 85.50 185 ILE A N 1
ATOM 1434 C CA . ILE A 1 185 ? -26.110 2.020 50.486 1.00 85.50 185 ILE A CA 1
ATOM 1435 C C . ILE A 1 185 ? -24.774 2.342 49.811 1.00 85.50 185 ILE A C 1
ATOM 1437 O O . ILE A 1 185 ? -23.803 1.603 49.991 1.00 85.50 185 ILE A O 1
ATOM 1441 N N . LEU A 1 186 ? -24.687 3.451 49.069 1.00 85.31 186 LEU A N 1
ATOM 1442 C CA . LEU A 1 186 ? -23.429 3.883 48.450 1.00 85.31 186 LEU A CA 1
ATOM 1443 C C . LEU A 1 186 ? -22.340 4.124 49.498 1.00 85.31 186 LEU A C 1
ATOM 1445 O O . LEU A 1 186 ? -21.206 3.680 49.322 1.00 85.31 186 LEU A O 1
ATOM 1449 N N . THR A 1 187 ? -22.690 4.761 50.613 1.00 86.06 187 THR A N 1
ATOM 1450 C CA . THR A 1 187 ? -21.753 5.042 51.706 1.00 86.06 187 THR A CA 1
ATOM 1451 C C . THR A 1 187 ? -21.250 3.754 52.362 1.00 86.06 187 THR A C 1
ATOM 1453 O O . THR A 1 187 ? -20.045 3.611 52.577 1.00 86.06 187 THR A O 1
ATOM 1456 N N . GLN A 1 188 ? -22.130 2.776 52.608 1.00 84.62 188 GLN A N 1
ATOM 1457 C CA . GLN A 1 188 ? -21.730 1.460 53.122 1.00 84.62 188 GLN A CA 1
ATOM 1458 C C . GLN A 1 188 ? -20.822 0.702 52.152 1.00 84.62 188 GLN A C 1
ATOM 1460 O O . GLN A 1 188 ? -19.858 0.071 52.580 1.00 84.62 188 GLN A O 1
ATOM 1465 N N . VAL A 1 189 ? -21.116 0.748 50.851 1.00 82.50 189 VAL A N 1
ATOM 1466 C CA . VAL A 1 189 ? -20.294 0.086 49.830 1.00 82.50 189 VAL A CA 1
ATOM 1467 C C . VAL A 1 189 ? -18.907 0.731 49.757 1.00 82.50 189 VAL A C 1
ATOM 1469 O O . VAL A 1 189 ? -17.914 0.008 49.748 1.00 82.50 189 VAL A O 1
ATOM 1472 N N . ILE A 1 190 ? -18.818 2.065 49.790 1.00 82.88 190 ILE A N 1
ATOM 1473 C CA . ILE A 1 190 ? -17.542 2.799 49.800 1.00 82.88 190 ILE A CA 1
ATOM 1474 C C . ILE A 1 190 ? -16.710 2.443 51.039 1.00 82.88 190 ILE A C 1
ATOM 1476 O O . ILE A 1 190 ? -15.531 2.123 50.907 1.00 82.88 190 ILE A O 1
ATOM 1480 N N . GLN A 1 191 ? -17.320 2.420 52.229 1.00 83.19 191 GLN A N 1
ATOM 1481 C CA . GLN A 1 191 ? -16.640 2.059 53.483 1.00 83.19 191 GLN A CA 1
ATOM 1482 C C . GLN A 1 191 ? -16.118 0.619 53.525 1.00 83.19 191 GLN A C 1
ATOM 1484 O O . GLN A 1 191 ? -15.281 0.301 54.360 1.00 83.19 191 GLN A O 1
ATOM 1489 N N . ARG A 1 192 ? -16.643 -0.267 52.675 1.00 81.56 192 ARG A N 1
ATOM 1490 C CA . ARG A 1 192 ? -16.262 -1.685 52.633 1.00 81.56 192 ARG A CA 1
ATOM 1491 C C . ARG A 1 192 ? -15.195 -1.987 51.582 1.00 81.56 192 ARG A C 1
ATOM 1493 O O . ARG A 1 192 ? -14.669 -3.097 51.561 1.00 81.56 192 ARG A O 1
ATOM 1500 N N . ILE A 1 193 ? -14.952 -1.034 50.681 1.00 70.50 193 ILE A N 1
ATOM 1501 C CA . ILE A 1 193 ? -13.971 -1.117 49.593 1.00 70.50 193 ILE A CA 1
ATOM 1502 C C . ILE A 1 193 ? -12.685 -0.349 49.949 1.00 70.50 193 ILE A C 1
ATOM 1504 O O . ILE A 1 193 ? -11.619 -0.731 49.465 1.00 70.50 193 ILE A O 1
ATOM 1508 N N . LEU A 1 194 ? -12.783 0.702 50.774 1.00 56.28 194 LEU A N 1
ATOM 1509 C CA . LEU A 1 194 ? -11.651 1.402 51.404 1.00 56.28 194 LEU A CA 1
ATOM 1510 C C . LEU A 1 194 ? -11.136 0.647 52.636 1.00 56.28 194 LEU A C 1
ATOM 1512 O O . LEU A 1 194 ? -9.906 0.691 52.855 1.00 56.28 194 LEU A O 1
#

pLDDT: mean 74.22, std 17.54, range [31.89, 96.62]

Secondary structure (DSSP, 8-state):
--------PPP---EEEE-SS--EEEEE-HHHHHHHHHTTSEEEEETTEEEESS--SS-TTGGG-TTSSSS--SS-----------------HHHHHHHHHHHHH--HHHHHHHHHHTT--THHHHHHHHHHHHHHHHHHHHHHHHHHHHHHHS-----HHHHHHHHHHHHHHHS---HHHHHHHHHHHHHHH-